Protein 4CXP (pdb70)

GO terms:
  GO:0000014 single-stranded DNA endonuclease activity (F, IDA)
  GO:0043765 T/G mismatch-specific endonuclease activity (F, IDA)
  GO:0004519 endonuclease activity (F, IDA)
  GO:0004521 RNA endonuclease activity (F, IDA)
  GO:0006308 DNA catabolic process (P, IDA)
  GO:1990238 double-stranded DNA endonuclease activity (F, IDA)

Structure (mmCIF, N/CA/C/O backbone):
data_4CXP
#
_entry.id   4CXP
#
_cell.length_a   54.140
_cell.length_b   66.819
_cell.length_c   99.556
_cell.angle_alpha   90.00
_cell.angle_beta   90.00
_cell.angle_gamma   90.00
#
_symmetry.space_group_name_H-M   'P 21 21 21'
#
loop_
_entity.id
_entity.type
_entity.pdbx_description
1 polymer 'ENDONUCLEASE 2'
2 branched alpha-D-mannopyranose-(1-2)-alpha-D-mannopyranose-(1-3)-[alpha-D-mannopyranose-(1-3)-[alpha-D-mannopyranose-(1-6)]alpha-D-mannopyranose-(1-6)]beta-D-mannopyranose-(1-4)-2-acetamido-2-deoxy-beta-D-glucopyranose-(1-4)-2-acetamido-2-deoxy-beta-D-glucop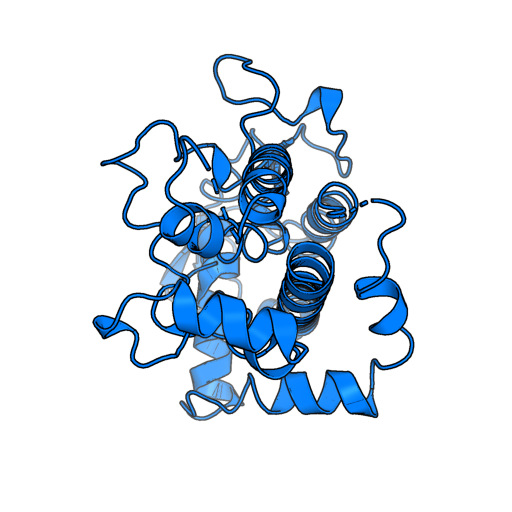yranose
3 branched alpha-D-mannopyranose-(1-3)-beta-D-mannopyranose-(1-4)-2-acetamido-2-deoxy-beta-D-glucopyranose-(1-4)-[alpha-L-fucopyranose-(1-3)]2-acetamido-2-deoxy-beta-D-glucopyranose
4 branched beta-D-mannopyranose-(1-4)-2-acetamido-2-deoxy-beta-D-glucopyranose-(1-4)-2-acetamido-2-deoxy-beta-D-glucopyranose
5 non-polymer 'ZINC ION'
6 non-polymer 'PENTAETHYLENE GLYCOL'
7 non-polymer 'SULFATE ION'
8 water water
#
loop_
_atom_site.group_PDB
_atom_site.id
_atom_site.type_symbol
_atom_site.label_atom_id
_atom_site.label_alt_id
_atom_site.label_comp_id
_atom_site.label_asym_id
_atom_site.label_entity_id
_atom_site.label_seq_id
_atom_site.pdbx_PDB_ins_code
_atom_site.Cartn_x
_atom_site.Cartn_y
_atom_site.Cartn_z
_atom_site.occupancy
_atom_site.B_iso_or_equiv
_atom_site.auth_seq_id
_atom_site.auth_comp_id
_atom_site.auth_asym_id
_atom_site.auth_atom_id
_atom_site.pdbx_PDB_model_num
ATOM 1 N N . TRP A 1 1 ? 22.946 -5.965 -10.264 1.00 7.58 1 TRP A N 1
ATOM 2 C CA . TRP A 1 1 ? 24.130 -6.504 -9.546 1.00 7.78 1 TRP A CA 1
ATOM 3 C C . TRP A 1 1 ? 25.377 -5.839 -10.081 1.00 8.04 1 TRP A C 1
ATOM 4 O O . TRP A 1 1 ? 25.396 -5.367 -11.221 1.00 8.29 1 TRP A O 1
ATOM 15 N N . GLY A 1 2 ? 26.438 -5.898 -9.288 1.00 8.70 2 GLY A N 1
ATOM 16 C CA . GLY A 1 2 ? 27.776 -5.618 -9.780 1.00 9.24 2 GLY A CA 1
ATOM 17 C C . GLY A 1 2 ? 28.356 -6.783 -10.552 1.00 9.01 2 GLY A C 1
ATOM 18 O O . GLY A 1 2 ? 27.676 -7.754 -10.910 1.00 9.01 2 GLY A O 1
ATOM 19 N N . LYS A 1 3 ? 29.652 -6.696 -10.824 1.00 9.58 3 LYS A N 1
ATOM 20 C CA . LYS A 1 3 ? 30.312 -7.628 -11.686 1.00 10.43 3 LYS A CA 1
ATOM 21 C C . LYS A 1 3 ? 30.165 -9.063 -11.232 1.00 9.59 3 LYS A C 1
ATOM 22 O O . LYS A 1 3 ? 29.903 -9.955 -12.032 1.00 11.09 3 LYS A O 1
ATOM 28 N N . GLU A 1 4 ? 30.364 -9.304 -9.940 1.00 9.52 4 GLU A N 1
ATOM 29 C CA . GLU A 1 4 ? 30.390 -10.670 -9.441 1.00 10.97 4 GLU A CA 1
ATOM 30 C C . GLU A 1 4 ? 29.024 -11.339 -9.606 1.00 9.41 4 GLU A C 1
ATOM 31 O O . GLU A 1 4 ? 28.941 -12.502 -10.005 1.00 11.10 4 GLU A O 1
ATOM 37 N N . GLY A 1 5 ? 27.953 -10.625 -9.277 1.00 8.96 5 GLY A N 1
ATOM 38 C CA . GLY A 1 5 ? 26.630 -11.209 -9.395 1.00 8.84 5 GLY A CA 1
ATOM 39 C C . GLY A 1 5 ? 26.301 -11.598 -10.819 1.00 8.35 5 GLY A C 1
ATOM 40 O O . GLY A 1 5 ? 25.774 -12.680 -11.066 1.00 9.09 5 GLY A O 1
ATOM 41 N N . HIS A 1 6 ? 26.569 -10.703 -11.776 1.00 8.21 6 HIS A N 1
ATOM 42 C CA . HIS A 1 6 ? 26.313 -11.044 -13.176 1.00 8.63 6 HIS A CA 1
ATOM 43 C C . HIS A 1 6 ? 27.169 -12.199 -13.659 1.00 8.98 6 HIS A C 1
ATOM 44 O O . HIS A 1 6 ? 26.714 -13.038 -14.428 1.00 9.92 6 HIS A O 1
ATOM 51 N N . GLU A 1 7 ? 28.434 -12.232 -13.241 1.00 9.18 7 GLU A N 1
ATOM 52 C CA A GLU A 1 7 ? 29.300 -13.333 -13.646 0.70 9.87 7 GLU A CA 1
ATOM 53 C CA B GLU A 1 7 ? 29.319 -13.322 -13.629 0.30 9.94 7 GLU A CA 1
ATOM 54 C C . GLU A 1 7 ? 28.750 -14.664 -13.147 1.00 9.32 7 GLU A C 1
ATOM 55 O O . GLU A 1 7 ? 28.730 -15.640 -13.887 1.00 10.03 7 GLU A O 1
ATOM 66 N N . ILE A 1 8 ? 28.327 -14.707 -11.891 1.00 8.83 8 ILE A N 1
ATOM 67 C CA . ILE A 1 8 ? 27.772 -15.910 -11.324 1.00 8.76 8 ILE A CA 1
ATOM 68 C C . ILE A 1 8 ? 26.546 -16.368 -12.104 1.00 8.44 8 ILE A C 1
ATOM 69 O O . ILE A 1 8 ? 26.415 -17.541 -12.459 1.00 9.58 8 ILE A O 1
ATOM 74 N N . ILE A 1 9 ? 25.621 -15.440 -12.344 1.00 8.47 9 ILE A N 1
ATOM 75 C CA . ILE A 1 9 ? 24.401 -15.767 -13.056 1.00 8.53 9 ILE A CA 1
ATOM 76 C C . ILE A 1 9 ? 24.712 -16.319 -14.440 1.00 9.14 9 ILE A C 1
ATOM 77 O O . ILE A 1 9 ? 24.152 -17.328 -14.858 1.00 10.07 9 ILE A O 1
ATOM 82 N N . CYS A 1 10 ? 25.587 -15.637 -15.164 1.00 9.30 10 CYS A N 1
ATOM 83 C CA A CYS A 1 10 ? 25.896 -16.059 -16.515 0.50 9.34 10 CYS A CA 1
ATOM 84 C CA B CYS A 1 10 ? 25.911 -16.056 -16.514 0.50 9.47 10 CYS A CA 1
ATOM 85 C C . CYS A 1 10 ? 26.704 -17.357 -16.565 1.00 9.81 10 CYS A C 1
ATOM 86 O O . CYS A 1 10 ? 26.539 -18.133 -17.500 1.00 11.67 10 CYS A O 1
ATOM 91 N N . LYS A 1 11 ? 27.564 -17.612 -15.578 1.00 10.07 11 LYS A N 1
ATOM 92 C CA A LYS A 1 11 ? 28.300 -18.881 -15.510 0.50 11.06 11 LYS A CA 1
ATOM 93 C CA B LYS A 1 11 ? 28.297 -18.881 -15.511 0.50 11.06 11 LYS A CA 1
ATOM 94 C C . LYS A 1 11 ? 27.341 -20.042 -15.273 1.00 11.50 11 LYS A C 1
ATOM 95 O O . LYS A 1 11 ? 27.419 -21.075 -15.932 1.00 14.33 11 LYS A O 1
ATOM 106 N N . ILE A 1 12 ? 26.405 -19.862 -14.347 1.00 10.47 12 ILE A N 1
ATOM 107 C CA . ILE A 1 12 ? 25.392 -20.886 -14.104 1.00 10.75 12 ILE A CA 1
ATOM 108 C C . ILE A 1 12 ? 24.589 -21.102 -15.394 1.00 10.54 12 ILE A C 1
ATOM 109 O O . ILE A 1 12 ? 24.363 -22.232 -15.833 1.00 13.08 12 ILE A O 1
ATOM 114 N N . ALA A 1 13 ? 24.145 -20.011 -16.003 1.00 9.56 13 ALA A N 1
ATOM 115 C CA . ALA A 1 13 ? 23.297 -20.137 -17.164 1.00 9.73 13 ALA A CA 1
ATOM 116 C C . ALA A 1 13 ? 23.985 -20.862 -18.301 1.00 9.94 13 ALA A C 1
ATOM 117 O O . ALA A 1 13 ? 23.399 -21.743 -18.940 1.00 10.27 13 ALA A O 1
ATOM 119 N N . GLN A 1 14 ? 25.235 -20.507 -18.587 1.00 11.09 14 GLN A N 1
ATOM 120 C CA . GLN A 1 14 ? 25.843 -21.046 -19.797 1.00 11.37 14 GLN A CA 1
ATOM 121 C C . GLN A 1 14 ? 26.027 -22.559 -19.681 1.00 11.45 14 GLN A C 1
ATOM 122 O O . GLN A 1 14 ? 25.893 -23.275 -20.660 1.00 12.57 14 GLN A O 1
ATOM 128 N N . THR A 1 15 ? 26.263 -23.056 -18.478 1.00 11.37 15 THR A N 1
ATOM 129 C CA . THR A 1 15 ? 26.411 -24.489 -18.266 1.00 12.97 15 THR A CA 1
ATOM 130 C C . THR A 1 15 ? 25.092 -25.266 -18.291 1.00 13.09 15 THR A C 1
ATOM 131 O O . THR A 1 15 ? 25.118 -26.484 -18.346 1.00 17.18 15 THR A O 1
ATOM 135 N N . ARG A 1 16 ? 23.964 -24.566 -18.306 1.00 10.60 16 ARG A N 1
ATOM 136 C CA . ARG A 1 16 ? 22.629 -25.166 -18.351 1.00 10.37 16 ARG A CA 1
ATOM 137 C C . ARG A 1 16 ? 21.985 -25.034 -19.730 1.00 10.54 16 ARG A C 1
ATOM 138 O O . ARG A 1 16 ? 20.825 -25.379 -19.903 1.00 12.07 16 ARG A O 1
ATOM 146 N N . LEU A 1 17 ? 22.717 -24.570 -20.730 1.00 10.32 17 LEU A N 1
ATOM 147 C CA . LEU A 1 17 ? 22.162 -24.445 -22.066 1.00 10.33 17 LEU A CA 1
ATOM 148 C C . LEU A 1 17 ? 22.069 -25.811 -22.728 1.00 10.74 17 LEU A C 1
ATOM 149 O O . LEU A 1 17 ? 22.947 -26.664 -22.575 1.00 12.73 17 LEU A O 1
ATOM 154 N N . ASP A 1 18 ? 21.016 -25.985 -23.508 1.00 10.77 18 ASP A N 1
ATOM 155 C CA . ASP A 1 18 ? 20.889 -27.128 -24.391 1.00 11.30 18 ASP A CA 1
ATOM 156 C C . ASP A 1 18 ? 21.725 -26.903 -25.638 1.00 11.90 18 ASP A C 1
ATOM 157 O O . ASP A 1 18 ? 22.309 -25.838 -25.831 1.00 12.59 18 ASP A O 1
ATOM 162 N N . GLU A 1 19 ? 21.847 -27.925 -26.471 1.00 13.01 19 GLU A N 1
ATOM 163 C CA . GLU A 1 19 ? 22.784 -27.833 -27.573 1.00 13.98 19 GLU A CA 1
ATOM 164 C C . GLU A 1 19 ? 22.446 -26.690 -28.536 1.00 13.50 19 GLU A C 1
ATOM 165 O O . GLU A 1 19 ? 23.344 -25.967 -28.970 1.00 13.95 19 GLU A O 1
ATOM 171 N N . THR A 1 20 ? 21.170 -26.501 -28.864 1.00 13.92 20 THR A N 1
ATOM 172 C CA . THR A 1 20 ? 20.812 -25.428 -29.789 1.00 14.86 20 THR A CA 1
ATOM 173 C C . THR A 1 20 ? 21.114 -24.042 -29.224 1.00 12.84 20 THR A C 1
ATOM 174 O O . THR A 1 20 ? 21.582 -23.161 -29.939 1.00 13.32 20 THR A O 1
ATOM 178 N N . ALA A 1 21 ? 20.855 -23.843 -27.938 1.00 11.51 21 ALA A N 1
ATOM 179 C CA . ALA A 1 21 ? 21.158 -22.562 -27.320 1.00 11.32 21 ALA A CA 1
ATOM 180 C C . ALA A 1 21 ? 22.665 -22.380 -27.169 1.00 10.96 21 ALA A C 1
ATOM 181 O O . ALA A 1 21 ? 23.175 -21.285 -27.346 1.00 12.05 21 ALA A O 1
ATOM 183 N N . ALA A 1 22 ? 23.379 -23.436 -26.805 1.00 10.98 22 ALA A N 1
ATOM 184 C CA . ALA A 1 22 ? 24.827 -23.339 -26.665 1.00 11.54 22 ALA A CA 1
ATOM 185 C C . ALA A 1 22 ? 25.463 -22.914 -27.989 1.00 12.05 22 ALA A C 1
ATOM 186 O O . ALA A 1 22 ? 26.387 -22.099 -28.019 1.00 12.64 22 ALA A O 1
ATOM 188 N N . LYS A 1 23 ? 24.962 -23.486 -29.084 1.00 12.00 23 LYS A N 1
ATOM 189 C CA . LYS A 1 23 ? 25.441 -23.169 -30.416 1.00 12.84 23 LYS A CA 1
ATOM 190 C C . LYS A 1 23 ? 25.155 -21.709 -30.775 1.00 12.98 23 LYS A C 1
ATOM 191 O O . LYS A 1 23 ? 26.034 -21.002 -31.247 1.00 14.50 23 LYS A O 1
ATOM 197 N N . ALA A 1 24 ? 23.925 -21.258 -30.542 1.00 12.55 24 ALA A N 1
ATOM 198 C CA . ALA A 1 24 ? 23.560 -19.878 -30.854 1.00 12.84 24 ALA A CA 1
ATOM 199 C C . ALA A 1 24 ? 24.384 -18.886 -30.049 1.00 12.87 24 ALA A C 1
ATOM 200 O O . ALA A 1 24 ? 24.836 -17.861 -30.568 1.00 13.48 24 ALA A O 1
ATOM 202 N N . VAL A 1 25 ? 24.594 -19.180 -28.773 1.00 12.28 25 VAL A N 1
ATOM 203 C CA . VAL A 1 25 ? 25.403 -18.302 -27.939 1.00 12.39 25 VAL A CA 1
ATOM 204 C C . VAL A 1 25 ? 26.851 -18.228 -28.450 1.00 12.80 25 VAL A C 1
ATOM 205 O O . VAL A 1 25 ? 27.415 -17.138 -28.552 1.00 14.04 25 VAL A O 1
ATOM 209 N N . LYS A 1 26 ? 27.444 -19.374 -28.790 1.00 13.70 26 LYS A N 1
ATOM 210 C CA . LYS A 1 26 ? 28.803 -19.365 -29.340 1.00 14.85 26 LYS A CA 1
ATOM 211 C C . LYS A 1 26 ? 28.867 -18.510 -30.618 1.00 15.11 26 LYS A C 1
ATOM 212 O O . LYS A 1 26 ? 29.830 -17.766 -30.830 1.00 16.82 26 LYS A O 1
ATOM 218 N N . GLU A 1 27 ? 27.837 -18.604 -31.458 1.00 14.64 27 GLU A N 1
ATOM 219 C CA . GLU A 1 27 ? 27.795 -17.861 -32.719 1.00 15.95 27 GLU A CA 1
ATOM 220 C C . GLU A 1 27 ? 27.596 -16.358 -32.512 1.00 15.29 27 GLU A C 1
ATOM 221 O O . GLU A 1 27 ? 28.141 -15.553 -33.256 1.00 19.67 27 GLU A O 1
ATOM 227 N N . LEU A 1 28 ? 26.801 -15.977 -31.520 1.00 14.73 28 LEU A N 1
ATOM 228 C CA . LEU A 1 28 ? 26.474 -14.575 -31.279 1.00 14.27 28 LEU A CA 1
ATOM 229 C C . LEU A 1 28 ? 27.537 -13.818 -30.492 1.00 14.15 28 LEU A C 1
ATOM 230 O O . LEU A 1 28 ? 27.624 -12.595 -30.587 1.00 16.04 28 LEU A O 1
ATOM 235 N N . LEU A 1 29 ? 28.339 -14.508 -29.695 1.00 14.25 29 LEU A N 1
ATOM 236 C CA . LEU A 1 29 ? 29.365 -13.818 -28.937 1.00 14.59 29 LEU A CA 1
ATOM 237 C C . LEU A 1 29 ? 30.498 -13.352 -29.852 1.00 15.48 29 LEU A C 1
ATOM 238 O O . LEU A 1 29 ? 30.883 -14.056 -30.769 1.00 19.45 29 LEU A O 1
ATOM 243 N N . PRO A 1 30 ? 31.074 -12.182 -29.565 1.00 17.22 30 PRO A N 1
ATOM 244 C CA . PRO A 1 30 ? 32.251 -11.791 -30.347 1.00 19.38 30 PRO A CA 1
ATOM 245 C C . PRO A 1 30 ? 33.455 -12.635 -30.006 1.00 18.75 30 PRO A C 1
ATOM 246 O O . PRO A 1 30 ? 33.534 -13.198 -28.922 1.00 17.91 30 PRO A O 1
ATOM 250 N N . GLU A 1 31 ? 34.397 -12.690 -30.939 1.00 22.08 31 GLU A N 1
ATOM 251 C CA . GLU A 1 31 ? 35.612 -13.492 -30.780 1.00 23.50 31 GLU A CA 1
ATOM 252 C C . GLU A 1 31 ? 36.332 -13.157 -29.482 1.00 20.64 31 GLU A C 1
ATOM 253 O O . GLU A 1 31 ? 36.840 -14.054 -28.810 1.00 23.36 31 GLU A O 1
ATOM 255 N N . SER A 1 32 ? 36.332 -11.875 -29.112 1.00 21.81 32 SER A N 1
ATOM 256 C CA . SER A 1 32 ? 37.045 -11.400 -27.924 1.00 23.38 32 SER A CA 1
ATOM 257 C C . SER A 1 32 ? 36.546 -12.036 -26.620 1.00 20.34 32 SER A C 1
ATOM 258 O O . SER A 1 32 ? 37.278 -12.069 -25.630 1.00 23.14 32 SER A O 1
ATOM 261 N N . ALA A 1 33 ? 35.308 -12.523 -26.615 1.00 17.72 33 ALA A N 1
ATOM 262 C CA . ALA A 1 33 ? 34.751 -13.189 -25.441 1.00 16.38 33 ALA A CA 1
ATOM 263 C C . ALA A 1 33 ? 35.306 -14.587 -25.197 1.00 15.39 33 ALA A C 1
ATOM 264 O O . ALA A 1 33 ? 35.072 -15.156 -24.127 1.00 15.45 33 ALA A O 1
ATOM 266 N N . GLU A 1 34 ? 35.975 -15.161 -26.190 1.00 16.49 34 GLU A N 1
ATOM 267 C CA . GLU A 1 34 ? 36.571 -16.484 -26.060 1.00 17.34 34 GLU A CA 1
ATOM 268 C C . GLU A 1 34 ? 35.529 -17.521 -25.632 1.00 14.96 34 GLU A C 1
ATOM 269 O O . GLU A 1 34 ? 35.815 -18.426 -24.857 1.00 18.77 34 GLU A O 1
ATOM 275 N N . GLY A 1 35 ? 34.315 -17.367 -26.155 1.00 14.43 35 GLY A N 1
ATOM 276 C CA . GLY A 1 35 ? 33.247 -18.320 -25.935 1.00 14.03 35 GLY A CA 1
ATOM 277 C C . GLY A 1 35 ? 32.493 -18.179 -24.624 1.00 12.63 35 GLY A C 1
ATOM 278 O O . GLY A 1 35 ? 31.554 -18.936 -24.381 1.00 14.45 35 GLY A O 1
ATOM 279 N N . ASP A 1 36 ? 32.888 -17.227 -23.774 1.00 12.37 36 ASP A N 1
ATOM 280 C CA . ASP A 1 36 ? 32.408 -17.135 -22.390 1.00 12.34 36 ASP A CA 1
ATOM 281 C C . ASP A 1 36 ? 31.399 -16.002 -22.246 1.00 11.30 36 ASP A C 1
ATOM 282 O O . ASP A 1 36 ? 31.762 -14.834 -22.261 1.00 12.39 36 ASP A O 1
ATOM 287 N N . LEU A 1 37 ? 30.134 -16.356 -22.083 1.00 11.42 37 LEU A N 1
ATOM 288 C CA . LEU A 1 37 ? 29.078 -15.377 -21.938 1.00 11.17 37 LEU A CA 1
ATOM 289 C C . LEU A 1 37 ? 29.357 -14.453 -20.745 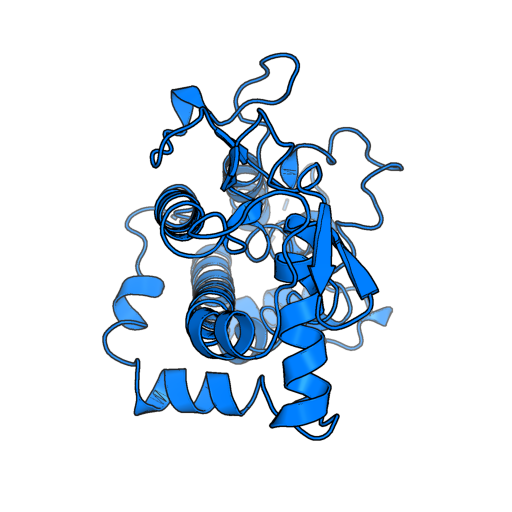1.00 10.82 37 LEU A C 1
ATOM 290 O O . LEU A 1 37 ? 29.112 -13.247 -20.805 1.00 11.77 37 LEU A O 1
ATOM 295 N N . SER A 1 38 ? 29.845 -15.024 -19.649 1.00 10.97 38 SER A N 1
ATOM 296 C CA . SER A 1 38 ? 30.101 -14.260 -18.445 1.00 11.94 38 SER A CA 1
ATOM 297 C C . SER A 1 38 ? 31.130 -13.165 -18.618 1.00 13.17 38 SER A C 1
ATOM 298 O O . SER A 1 38 ? 31.114 -12.217 -17.869 1.00 17.80 38 SER A O 1
ATOM 301 N N . SER A 1 39 ? 31.957 -13.228 -19.645 1.00 11.62 39 SER A N 1
ATOM 302 C CA . SER A 1 39 ? 32.929 -12.167 -19.881 1.00 12.72 39 SER A CA 1
ATOM 303 C C . SER A 1 39 ? 32.276 -10.870 -20.350 1.00 12.37 39 SER A C 1
ATOM 304 O O . SER A 1 39 ? 32.902 -9.837 -20.297 1.00 15.59 39 SER A O 1
ATOM 307 N N . LEU A 1 40 ? 31.012 -10.927 -20.776 1.00 11.80 40 LEU A N 1
ATOM 308 C CA . LEU A 1 40 ? 30.294 -9.760 -21.288 1.00 12.32 40 LEU A CA 1
ATOM 309 C C . LEU A 1 40 ? 28.974 -9.489 -20.556 1.00 11.83 40 LEU A C 1
ATOM 310 O O . LEU A 1 40 ? 28.155 -8.708 -21.003 1.00 12.90 40 LEU A O 1
ATOM 315 N N . CYS A 1 41 ? 28.799 -10.103 -19.402 1.00 13.28 41 CYS A N 1
ATOM 316 C CA A CYS A 1 41 ? 27.495 -9.913 -18.737 0.50 12.26 41 CYS A CA 1
ATOM 317 C CA B CYS A 1 41 ? 27.664 -10.003 -18.492 0.50 15.12 41 CYS A CA 1
ATOM 318 C C . CYS A 1 41 ? 27.376 -8.593 -17.973 1.00 12.40 41 CYS A C 1
ATOM 319 O O . CYS A 1 41 ? 26.309 -8.329 -17.440 1.00 12.87 41 CYS A O 1
ATOM 324 N N . LEU A 1 42 ? 28.400 -7.742 -18.022 1.00 12.00 42 LEU A N 1
ATOM 325 C CA . LEU A 1 42 ? 28.320 -6.343 -17.567 1.00 12.55 42 LEU A CA 1
ATOM 326 C C . LEU A 1 42 ? 28.313 -5.337 -18.724 1.00 11.91 42 LEU A C 1
ATOM 327 O O . LEU A 1 42 ? 28.216 -4.133 -18.488 1.00 12.45 42 LEU A O 1
ATOM 332 N N . TRP A 1 43 ? 28.352 -5.816 -19.963 1.00 10.91 43 TRP A N 1
ATOM 333 C CA . TRP A 1 43 ? 28.358 -4.918 -21.110 1.00 11.66 43 TRP A CA 1
ATOM 334 C C . TRP A 1 43 ? 27.199 -3.935 -21.053 1.00 10.66 43 TRP A C 1
ATOM 335 O O . TRP A 1 43 ? 27.380 -2.751 -21.309 1.00 11.55 43 TRP A O 1
ATOM 346 N N . ALA A 1 44 ? 26.014 -4.390 -20.662 1.00 10.10 44 ALA A N 1
ATOM 347 C CA . ALA A 1 44 ? 24.882 -3.481 -20.653 1.00 10.15 44 ALA A CA 1
ATOM 348 C C . ALA A 1 44 ? 25.116 -2.293 -19.723 1.00 9.55 44 ALA A C 1
ATOM 349 O O . ALA A 1 44 ? 24.680 -1.179 -19.991 1.00 10.63 44 ALA A O 1
ATOM 351 N N . ASP A 1 45 ? 25.770 -2.526 -18.590 1.00 9.91 45 ASP A N 1
ATOM 352 C CA . ASP A 1 45 ? 26.061 -1.405 -17.697 1.00 10.76 45 ASP A CA 1
ATOM 353 C C . ASP A 1 45 ? 26.999 -0.380 -18.346 1.00 11.35 45 ASP A C 1
ATOM 354 O O . ASP A 1 45 ? 26.901 0.800 -18.030 1.00 14.23 45 ASP A O 1
ATOM 359 N N . ARG A 1 46 ? 27.845 -0.832 -19.265 1.00 11.21 46 ARG A N 1
ATOM 360 C CA A ARG A 1 46 ? 28.831 0.024 -19.922 0.50 12.81 46 ARG A CA 1
ATOM 361 C CA B ARG A 1 46 ? 28.835 0.023 -19.921 0.50 12.56 46 ARG A CA 1
ATOM 362 C C . ARG A 1 46 ? 28.284 0.793 -21.117 1.00 12.37 46 ARG A C 1
ATOM 363 O O . ARG A 1 46 ? 29.020 1.527 -21.739 1.00 13.56 46 ARG A O 1
ATOM 378 N N . VAL A 1 47 ? 26.991 0.644 -21.414 1.00 11.89 47 VAL A N 1
ATOM 379 C CA . VAL A 1 47 ? 26.334 1.453 -22.458 1.00 12.27 47 VAL A CA 1
ATOM 380 C C . VAL A 1 47 ? 25.185 2.299 -21.904 1.00 12.12 47 VAL A C 1
ATOM 381 O O . VAL A 1 47 ? 24.384 2.845 -22.653 1.00 13.78 47 VAL A O 1
ATOM 385 N N . LYS A 1 48 ? 25.122 2.453 -20.590 1.00 11.13 48 LYS A N 1
ATOM 386 C CA . LYS A 1 48 ? 24.096 3.288 -19.957 1.00 11.63 48 LYS A CA 1
ATOM 387 C C . LYS A 1 48 ? 24.089 4.725 -20.443 1.00 11.40 48 LYS A C 1
ATOM 388 O O . LYS A 1 48 ? 23.038 5.365 -20.407 1.00 12.91 48 LYS A O 1
ATOM 394 N N . PHE A 1 49 ? 25.246 5.249 -20.826 1.00 11.95 49 PHE A N 1
ATOM 395 C CA . PHE A 1 49 ? 25.342 6.633 -21.313 1.00 12.24 49 PHE A CA 1
ATOM 396 C C . PHE A 1 49 ? 25.471 6.730 -22.814 1.00 12.43 49 PHE A C 1
ATOM 397 O O . PHE A 1 49 ? 24.890 7.617 -23.409 1.00 14.46 49 PHE A O 1
ATOM 405 N N . ARG A 1 50 ? 26.200 5.824 -23.430 1.00 12.33 50 ARG A N 1
ATOM 406 C CA . ARG A 1 50 ? 26.254 5.799 -24.896 1.00 13.17 50 ARG A CA 1
ATOM 407 C C . ARG A 1 50 ? 24.871 5.527 -25.483 1.00 13.38 50 ARG A C 1
ATOM 408 O O . ARG A 1 50 ? 24.504 6.108 -26.499 1.00 15.06 50 ARG A O 1
ATOM 416 N N . TYR A 1 51 ? 24.107 4.645 -24.834 1.00 13.22 51 TYR A N 1
ATOM 417 C CA . TYR A 1 51 ? 22.709 4.345 -25.187 1.00 13.39 51 TYR A CA 1
ATOM 418 C C . TYR A 1 51 ? 21.861 4.824 -24.027 1.00 13.14 51 TYR A C 1
ATOM 419 O O . TYR A 1 51 ? 21.429 4.047 -23.175 1.00 13.21 51 TYR A O 1
ATOM 428 N N . HIS A 1 52 ? 21.653 6.119 -23.934 1.00 13.43 52 HIS A N 1
ATOM 429 C CA A HIS A 1 52 ? 21.082 6.661 -22.711 0.70 14.20 52 HIS A CA 1
ATOM 430 C CA B HIS A 1 52 ? 21.066 6.681 -22.730 0.30 14.85 52 HIS A CA 1
ATOM 431 C C . HIS A 1 52 ? 19.622 6.199 -22.506 1.00 13.61 52 HIS A C 1
ATOM 432 O O . HIS A 1 52 ? 19.164 6.043 -21.370 1.00 14.00 52 HIS A O 1
ATOM 445 N N . TRP A 1 53 ? 18.937 5.878 -23.595 1.00 12.87 53 TRP A N 1
ATOM 446 C CA . TRP A 1 53 ? 17.628 5.267 -23.580 1.00 12.63 53 TRP A CA 1
ATOM 447 C C . TRP A 1 53 ? 17.589 3.938 -22.833 1.00 12.15 53 TRP A C 1
ATOM 448 O O . TRP A 1 53 ? 16.517 3.449 -22.483 1.00 12.38 53 TRP A O 1
ATOM 459 N N . SER A 1 54 ? 18.753 3.321 -22.635 1.00 10.97 54 SER A N 1
ATOM 460 C CA . SER A 1 54 ? 18.822 2.019 -21.986 1.00 10.84 54 SER A CA 1
ATOM 461 C C . SER A 1 54 ? 18.910 2.091 -20.473 1.00 10.48 54 SER A C 1
ATOM 462 O O . SER A 1 54 ? 18.717 1.083 -19.805 1.00 10.82 54 SER A O 1
ATOM 465 N N A SER A 1 55 ? 19.190 3.264 -19.925 0.70 11.45 55 SER A N 1
ATOM 466 N N B SER A 1 55 ? 19.195 3.259 -19.907 0.30 11.64 55 SER A N 1
ATOM 467 C CA A SER A 1 55 ? 19.429 3.358 -18.486 0.70 11.28 55 SER A CA 1
ATOM 468 C CA B SER A 1 55 ? 19.429 3.316 -18.462 0.30 11.90 55 SER A CA 1
ATOM 469 C C A SER A 1 55 ? 18.216 2.904 -17.646 0.70 10.96 55 SER A C 1
ATOM 470 C C B SER A 1 55 ? 18.209 2.895 -17.623 0.30 11.30 55 SER A C 1
ATOM 471 O O A SER A 1 55 ? 18.391 2.134 -16.712 0.70 10.90 55 SER A O 1
ATOM 472 O O B SER A 1 55 ? 18.374 2.151 -16.662 0.30 11.06 55 SER A O 1
ATOM 477 N N . PRO A 1 56 ? 16.983 3.310 -18.005 1.00 11.04 56 PRO A N 1
ATOM 478 C CA . PRO A 1 56 ? 15.814 2.881 -17.199 1.00 11.23 56 PRO A CA 1
ATOM 479 C C . PRO A 1 56 ? 15.480 1.397 -17.346 1.00 10.43 56 PRO A C 1
ATOM 480 O O . PRO A 1 56 ? 14.680 0.865 -16.575 1.00 10.72 56 PRO A O 1
ATOM 484 N N . LEU A 1 57 ? 16.091 0.726 -18.321 1.00 9.96 57 LEU A N 1
ATOM 485 C CA . LEU A 1 57 ? 15.809 -0.672 -18.585 1.00 9.55 57 LEU A CA 1
ATOM 486 C C . LEU A 1 57 ? 16.447 -1.616 -17.585 1.00 9.27 57 LEU A C 1
ATOM 487 O O . LEU A 1 57 ? 16.208 -2.818 -17.661 1.00 9.97 57 LEU A O 1
ATOM 492 N N . HIS A 1 58 ? 17.248 -1.102 -16.646 1.00 9.04 58 HIS A N 1
ATOM 493 C CA . HIS A 1 58 ? 17.906 -1.964 -15.663 1.00 8.72 58 HIS A CA 1
ATOM 494 C C . HIS A 1 58 ? 17.055 -2.231 -14.433 1.00 8.23 58 HIS A C 1
ATOM 495 O O . HIS A 1 58 ? 17.418 -3.089 -13.626 1.00 8.73 58 HIS A O 1
ATOM 502 N N . TYR A 1 59 ? 15.938 -1.524 -14.248 1.00 8.52 59 TYR A N 1
ATOM 503 C CA . TYR A 1 59 ? 15.213 -1.609 -12.992 1.00 8.70 59 TYR A CA 1
ATOM 504 C C . TYR A 1 59 ? 13.728 -1.367 -13.208 1.00 9.34 59 TYR A C 1
ATOM 505 O O . TYR A 1 59 ? 13.269 -1.087 -14.325 1.00 9.62 59 TYR A O 1
ATOM 514 N N . ILE A 1 60 ? 12.981 -1.484 -12.105 1.00 9.47 60 ILE A N 1
ATOM 515 C CA . ILE A 1 60 ? 11.567 -1.131 -12.005 1.00 9.94 60 ILE A CA 1
ATOM 516 C C . ILE A 1 60 ? 11.419 -0.293 -10.745 1.00 10.03 60 ILE A C 1
ATOM 517 O O . ILE A 1 60 ? 11.874 -0.701 -9.679 1.00 11.06 60 ILE A O 1
ATOM 522 N N . ASN A 1 61 ? 10.751 0.853 -10.874 1.00 11.15 61 ASN A N 1
ATOM 523 C CA . ASN A 1 61 ? 10.348 1.679 -9.743 1.00 12.19 61 ASN A CA 1
ATOM 524 C C . ASN A 1 61 ? 8.916 1.360 -9.349 1.00 12.41 61 ASN A C 1
ATOM 525 O O . ASN A 1 61 ? 8.022 1.398 -10.191 1.00 14.79 61 ASN A O 1
ATOM 530 N N . THR A 1 62 ? 8.686 1.090 -8.072 1.00 13.74 62 THR A N 1
ATOM 531 C CA . THR A 1 62 ? 7.359 0.786 -7.553 1.00 15.43 62 THR A CA 1
ATOM 532 C C . THR A 1 62 ? 6.954 1.820 -6.500 1.00 14.30 62 THR A C 1
ATOM 533 O O . THR A 1 62 ? 7.787 2.552 -5.949 1.00 14.77 62 THR A O 1
ATOM 537 N N . PRO A 1 63 ? 5.659 1.848 -6.163 1.00 15.72 63 PRO A N 1
ATOM 538 C CA . PRO A 1 63 ? 5.193 2.597 -4.985 1.00 15.99 63 PRO A CA 1
ATOM 539 C C . PRO A 1 63 ? 5.799 2.019 -3.697 1.00 14.29 63 PRO A C 1
ATOM 540 O O . PRO A 1 63 ? 6.386 0.939 -3.723 1.00 15.72 63 PRO A O 1
ATOM 544 N N . ASP A 1 64 ? 5.596 2.704 -2.577 1.00 16.93 64 ASP A N 1
ATOM 545 C CA . ASP A 1 64 ? 6.052 2.211 -1.273 1.00 18.04 64 ASP A CA 1
ATOM 546 C C . ASP A 1 64 ? 5.101 1.115 -0.788 1.00 17.89 64 ASP A C 1
ATOM 547 O O . ASP A 1 64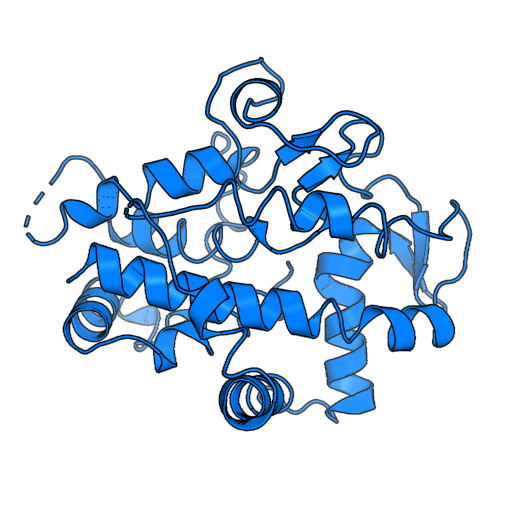 ? 4.193 1.358 0.029 1.00 22.78 64 ASP A O 1
ATOM 552 N N . ALA A 1 65 ? 5.269 -0.082 -1.340 1.00 16.63 65 ALA A N 1
ATOM 553 C CA . ALA A 1 65 ? 4.473 -1.234 -0.965 1.00 15.75 65 ALA A CA 1
ATOM 554 C C . ALA A 1 65 ? 5.215 -2.473 -1.447 1.00 15.39 65 ALA A C 1
ATOM 555 O O . ALA A 1 65 ? 6.317 -2.382 -1.948 1.00 23.60 65 ALA A O 1
ATOM 557 N N . CYS A 1 66 ? 4.612 -3.629 -1.330 1.00 13.49 66 CYS A N 1
ATOM 558 C CA A CYS A 1 66 ? 5.285 -4.884 -1.653 0.70 12.84 66 CYS A CA 1
ATOM 559 C CA B CYS A 1 66 ? 5.216 -4.915 -1.601 0.30 14.05 66 CYS A CA 1
ATOM 560 C C . CYS A 1 66 ? 4.768 -5.531 -2.927 1.00 13.54 66 CYS A C 1
ATOM 561 O O . CYS A 1 66 ? 5.004 -6.723 -3.174 1.00 15.91 66 CYS A O 1
ATOM 566 N N . SER A 1 67 ? 4.166 -4.723 -3.788 1.00 12.92 67 SER A N 1
ATOM 567 C CA . SER A 1 67 ? 3.543 -5.223 -4.993 1.00 13.33 67 SER A CA 1
ATOM 568 C C . SER A 1 67 ? 4.196 -4.680 -6.254 1.00 12.44 67 SER A C 1
ATOM 569 O O . SER A 1 67 ? 4.751 -3.579 -6.285 1.00 13.85 67 SER A O 1
ATOM 572 N N . TYR A 1 68 ? 4.091 -5.483 -7.301 1.00 11.81 68 TYR A N 1
ATOM 573 C CA . TYR A 1 68 ? 4.504 -5.107 -8.639 1.00 11.83 68 TYR A CA 1
ATOM 574 C C . TYR A 1 68 ? 3.401 -5.509 -9.610 1.00 12.52 68 TYR A C 1
ATOM 575 O O . TYR A 1 68 ? 2.880 -6.614 -9.535 1.00 13.39 68 TYR A O 1
ATOM 584 N N . GLN A 1 69 ? 3.064 -4.596 -10.512 1.00 12.18 69 GLN A N 1
ATOM 585 C CA . GLN A 1 69 ? 2.177 -4.882 -11.632 1.00 12.80 69 GLN A CA 1
ATOM 586 C C . GLN A 1 69 ? 2.750 -4.218 -12.872 1.00 13.29 69 GLN A C 1
ATOM 587 O O . GLN A 1 69 ? 3.067 -3.030 -12.846 1.00 14.09 69 GLN A O 1
ATOM 593 N N . TYR A 1 70 ? 2.871 -4.976 -13.959 1.00 13.70 70 TYR A N 1
ATOM 594 C CA . TYR A 1 70 ? 3.457 -4.452 -15.192 1.00 13.43 70 TYR A CA 1
ATOM 595 C C . TYR A 1 70 ? 2.769 -3.172 -15.656 1.00 14.89 70 TYR A C 1
ATOM 596 O O . TYR A 1 70 ? 3.412 -2.162 -15.932 1.00 14.79 70 TYR A O 1
ATOM 605 N N . ASN A 1 71 ? 1.456 -3.205 -15.782 1.00 16.27 71 ASN A N 1
ATOM 606 C CA . ASN A 1 71 ? 0.802 -2.033 -16.351 1.00 18.28 71 ASN A CA 1
ATOM 607 C C . ASN A 1 71 ? 0.971 -0.792 -15.483 1.00 19.33 71 ASN A C 1
ATOM 608 O O . ASN A 1 71 ? 1.116 0.312 -16.010 1.00 22.92 71 ASN A O 1
ATOM 613 N N . ARG A 1 72 ? 0.996 -0.966 -14.167 1.00 17.14 72 ARG A N 1
ATOM 614 C CA . ARG A 1 72 ? 1.137 0.166 -13.259 1.00 18.07 72 ARG A CA 1
ATOM 615 C C . ARG A 1 72 ? 2.592 0.663 -13.227 1.00 16.07 72 ARG A C 1
ATOM 616 O O . ARG A 1 72 ? 2.836 1.864 -13.201 1.00 18.80 72 ARG A O 1
ATOM 624 N N . ASP A 1 73 ? 3.549 -0.257 -13.196 1.00 14.65 73 ASP A N 1
ATOM 625 C CA . ASP A 1 73 ? 4.927 0.064 -12.820 1.00 13.68 73 ASP A CA 1
ATOM 626 C C . ASP A 1 73 ? 5.929 0.037 -13.955 1.00 13.86 73 ASP A C 1
ATOM 627 O O . ASP A 1 73 ? 7.011 0.634 -13.820 1.00 14.63 73 ASP A O 1
ATOM 632 N N . CYS A 1 74 ? 5.644 -0.685 -15.040 1.00 13.36 74 CYS A N 1
ATOM 633 C CA A CYS A 1 74 ? 6.640 -0.795 -16.083 0.70 13.94 74 CYS A CA 1
ATOM 634 C CA B CYS A 1 74 ? 6.616 -0.820 -16.143 0.30 14.68 74 CYS A CA 1
ATOM 635 C C . CYS A 1 74 ? 6.553 0.410 -17.021 1.00 14.62 74 CYS A C 1
ATOM 636 O O . CYS A 1 74 ? 5.844 0.406 -18.031 1.00 17.01 74 CYS A O 1
ATOM 641 N N . LYS A 1 75 ? 7.284 1.445 -16.623 1.00 14.83 75 LYS A N 1
ATOM 642 C CA A LYS A 1 75 ? 7.339 2.704 -17.336 0.50 15.82 75 LYS A CA 1
ATOM 643 C CA B LYS A 1 75 ? 7.322 2.720 -17.314 0.50 16.03 75 LYS A CA 1
ATOM 644 C C . LYS A 1 75 ? 8.567 3.457 -16.849 1.00 15.45 75 LYS A C 1
ATOM 645 O O . LYS A 1 75 ? 9.053 3.219 -15.741 1.00 16.55 75 LYS A O 1
ATOM 656 N N . ASP A 1 76 ? 9.080 4.346 -17.684 1.00 15.44 76 ASP A N 1
ATOM 657 C CA . ASP A 1 76 ? 10.205 5.166 -17.261 1.00 17.51 76 ASP A CA 1
ATOM 658 C C . ASP A 1 76 ? 9.694 6.437 -16.590 1.00 20.46 76 ASP A C 1
ATOM 659 O O . ASP A 1 76 ? 8.483 6.593 -16.389 1.00 20.01 76 ASP A O 1
ATOM 664 N N . GLU A 1 77 ? 10.602 7.341 -16.232 1.00 23.27 77 GLU A N 1
ATOM 665 C CA . GLU A 1 77 ? 10.226 8.545 -15.500 1.00 26.96 77 GLU A CA 1
ATOM 666 C C . GLU A 1 77 ? 9.332 9.473 -16.320 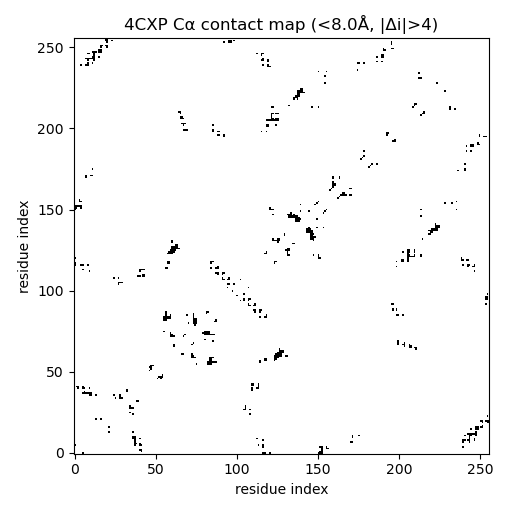1.00 27.09 77 GLU A C 1
ATOM 667 O O . GLU A 1 77 ? 8.569 10.248 -15.743 1.00 34.45 77 GLU A O 1
ATOM 670 N N . SER A 1 78 ? 9.407 9.403 -17.650 1.00 27.72 78 SER A N 1
ATOM 671 C CA . SER A 1 78 ? 8.488 10.180 -18.503 1.00 32.31 78 SER A CA 1
ATOM 672 C C . SER A 1 78 ? 7.118 9.532 -18.667 1.00 31.30 78 SER A C 1
ATOM 673 O O . SER A 1 78 ? 6.227 10.120 -19.277 1.00 36.79 78 SER A O 1
ATOM 676 N N . GLY A 1 79 ? 6.963 8.311 -18.161 1.00 25.95 79 GLY A N 1
ATOM 677 C CA . GLY A 1 79 ? 5.697 7.605 -18.252 1.00 25.14 79 GLY A CA 1
ATOM 678 C C . GLY A 1 79 ? 5.581 6.688 -19.462 1.00 24.26 79 GLY A C 1
ATOM 679 O O . GLY A 1 79 ? 4.505 6.151 -19.712 1.00 27.61 79 GLY A O 1
ATOM 680 N N . GLU A 1 80 ? 6.675 6.473 -20.200 1.00 23.48 80 GLU A N 1
ATOM 681 C CA . GLU A 1 80 ? 6.616 5.607 -21.382 1.00 24.13 80 GLU A CA 1
ATOM 682 C C . GLU A 1 80 ? 6.494 4.140 -20.969 1.00 19.50 80 GLU A C 1
ATOM 683 O O . GLU A 1 80 ? 7.401 3.579 -20.376 1.00 19.64 80 GLU A O 1
ATOM 689 N N . LYS A 1 81 ? 5.361 3.534 -21.304 1.00 20.88 81 LYS A N 1
ATOM 690 C CA . LYS A 1 81 ? 5.086 2.159 -20.904 1.00 20.67 81 LYS A CA 1
ATOM 691 C C . LYS A 1 81 ? 6.050 1.204 -21.565 1.00 18.24 81 LYS A C 1
ATOM 692 O O . LYS A 1 81 ? 6.417 1.368 -22.728 1.00 20.90 81 LYS A O 1
ATOM 694 N N . GLY A 1 82 ? 6.479 0.210 -20.801 1.00 16.66 82 GLY A N 1
ATOM 695 C CA . GLY A 1 82 ? 7.409 -0.794 -21.304 1.00 16.60 82 GLY A CA 1
ATOM 696 C C . GLY A 1 82 ? 8.858 -0.532 -20.966 1.00 13.88 82 GLY A C 1
ATOM 697 O O . GLY A 1 82 ? 9.681 -1.426 -21.077 1.00 14.94 82 GLY A O 1
ATOM 698 N N . ARG A 1 83 ? 9.178 0.680 -20.531 1.00 13.10 83 ARG A N 1
ATOM 699 C CA . ARG A 1 83 ? 10.569 1.046 -20.355 1.00 12.74 83 ARG A CA 1
ATOM 700 C C . ARG A 1 83 ? 11.034 0.784 -18.918 1.00 12.03 83 ARG A C 1
ATOM 701 O O . ARG A 1 83 ? 11.244 1.688 -18.116 1.00 13.13 83 ARG A O 1
ATOM 709 N N . CYS A 1 84 ? 11.207 -0.504 -18.650 1.00 11.70 84 CYS A N 1
ATOM 710 C CA A CYS A 1 84 ? 11.700 -1.016 -17.385 0.70 10.33 84 CYS A CA 1
ATOM 711 C CA B CYS A 1 84 ? 11.718 -1.014 -17.384 0.30 10.36 84 CYS A CA 1
ATOM 712 C C . CYS A 1 84 ? 12.340 -2.376 -17.675 1.00 9.78 84 CYS A C 1
ATOM 713 O O . CYS A 1 84 ? 12.250 -2.880 -18.792 1.00 11.10 84 CYS A O 1
ATOM 718 N N . VAL A 1 85 ? 12.965 -2.991 -16.679 1.00 9.36 85 VAL A N 1
ATOM 719 C CA . VAL A 1 85 ? 13.679 -4.237 -16.934 1.00 9.07 85 VAL A CA 1
ATOM 720 C C . VAL A 1 85 ? 12.764 -5.365 -17.422 1.00 9.39 85 VAL A C 1
ATOM 721 O O . VAL A 1 85 ? 13.200 -6.188 -18.219 1.00 10.02 85 VAL A O 1
ATOM 725 N N . ALA A 1 86 ? 11.526 -5.444 -16.929 1.00 9.93 86 ALA A N 1
ATOM 726 C CA . ALA A 1 86 ? 10.596 -6.451 -17.451 1.00 10.56 86 ALA A CA 1
ATOM 727 C C . ALA A 1 86 ? 10.306 -6.228 -18.939 1.00 10.85 86 ALA A C 1
ATOM 728 O O . ALA A 1 86 ? 10.328 -7.159 -19.738 1.00 11.45 86 ALA A O 1
ATOM 730 N N . GLY A 1 87 ? 9.990 -4.991 -19.305 1.00 11.08 87 GLY A N 1
ATOM 731 C CA . GLY A 1 87 ? 9.746 -4.653 -20.693 1.00 11.48 87 GLY A CA 1
ATOM 732 C C . GLY A 1 87 ? 10.953 -4.909 -21.580 1.00 10.77 87 GLY A C 1
ATOM 733 O O . GLY A 1 87 ? 10.812 -5.357 -22.717 1.00 11.72 87 GLY A O 1
ATOM 734 N N . ALA A 1 88 ? 12.146 -4.658 -21.057 1.00 10.41 88 ALA A N 1
ATOM 735 C CA . ALA A 1 88 ? 13.371 -4.929 -21.800 1.00 10.47 88 ALA A CA 1
ATOM 736 C C . ALA A 1 88 ? 13.539 -6.427 -22.035 1.00 10.03 88 ALA A C 1
ATOM 737 O O . ALA A 1 88 ? 13.924 -6.852 -23.120 1.00 10.79 88 ALA A O 1
ATOM 739 N N . ILE A 1 89 ? 13.253 -7.238 -21.019 1.00 9.98 89 ILE A N 1
ATOM 740 C CA . ILE A 1 89 ? 13.361 -8.680 -21.208 1.00 9.96 89 ILE A CA 1
ATOM 741 C C . ILE A 1 89 ? 12.389 -9.149 -22.297 1.00 10.28 89 ILE A C 1
ATOM 742 O O . ILE A 1 89 ? 12.769 -9.920 -23.158 1.00 11.10 89 ILE A O 1
ATOM 747 N N . TYR A 1 90 ? 11.149 -8.677 -22.271 1.00 10.89 90 TYR A N 1
ATOM 748 C CA . TYR A 1 90 ? 10.232 -9.035 -23.345 1.00 11.69 90 TYR A CA 1
ATOM 749 C C . TYR A 1 90 ? 10.780 -8.622 -24.711 1.00 12.16 90 TYR A C 1
ATOM 750 O O . TYR A 1 90 ? 10.721 -9.395 -25.667 1.00 13.12 90 TYR A O 1
ATOM 759 N N . ASN A 1 91 ? 11.317 -7.413 -24.794 1.00 11.66 91 ASN A N 1
ATOM 760 C CA . ASN A 1 91 ? 11.834 -6.875 -26.060 1.00 11.62 91 ASN A CA 1
ATOM 761 C C . ASN A 1 91 ? 12.941 -7.723 -26.633 1.00 11.88 91 ASN A C 1
ATOM 762 O O . ASN A 1 91 ? 12.887 -8.151 -27.796 1.00 13.23 91 ASN A O 1
ATOM 767 N N . TYR A 1 92 ? 13.975 -7.950 -25.830 1.00 11.25 92 TYR A N 1
ATOM 768 C CA . TYR A 1 92 ? 15.159 -8.617 -26.337 1.00 11.51 92 TYR A CA 1
ATOM 769 C C . TYR A 1 92 ? 14.942 -10.108 -26.525 1.00 11.59 92 TYR A C 1
ATOM 770 O O . TYR A 1 92 ? 15.523 -10.698 -27.446 1.00 12.48 92 TYR A O 1
ATOM 779 N N . THR A 1 93 ? 14.079 -10.740 -25.718 1.00 11.97 93 THR A N 1
ATOM 780 C CA A THR A 1 93 ? 13.734 -12.121 -25.963 0.70 12.85 93 THR A CA 1
ATOM 781 C CA B THR A 1 93 ? 13.807 -12.165 -26.044 0.30 13.37 93 THR A CA 1
ATOM 782 C C . THR A 1 93 ? 13.003 -12.272 -27.324 1.00 13.41 93 THR A C 1
ATOM 783 O O . THR A 1 93 ? 13.271 -13.176 -28.103 1.00 14.59 93 THR A O 1
ATOM 790 N N . THR A 1 94 ? 12.090 -11.349 -27.592 1.00 14.29 94 THR A N 1
ATOM 791 C CA . THR A 1 94 ? 11.374 -11.364 -28.862 1.00 15.69 94 THR A CA 1
ATOM 792 C C . THR A 1 94 ? 12.353 -11.224 -30.020 1.00 15.41 94 THR A C 1
ATOM 793 O O . THR A 1 94 ? 12.252 -11.942 -30.995 1.00 16.78 94 THR A O 1
ATOM 797 N N . GLN A 1 95 ? 13.312 -10.313 -29.910 1.00 13.88 95 GLN A N 1
ATOM 798 C CA . GLN A 1 95 ? 14.303 -10.151 -30.965 1.00 14.36 95 GLN A CA 1
ATOM 799 C C . GLN A 1 95 ? 15.068 -11.450 -31.222 1.00 14.30 95 GLN A C 1
ATOM 800 O O . GLN A 1 95 ? 15.295 -11.825 -32.374 1.00 15.67 95 GLN A O 1
ATOM 806 N N . LEU A 1 96 ? 15.474 -12.140 -30.155 1.00 13.49 96 LEU A N 1
ATOM 807 C CA . LEU A 1 96 ? 16.277 -13.342 -30.334 1.00 13.15 96 LEU A CA 1
ATOM 808 C C . LEU A 1 96 ? 15.505 -14.499 -30.960 1.00 13.98 96 LEU A C 1
ATOM 809 O O . LEU A 1 96 ? 16.106 -15.384 -31.535 1.00 14.56 96 LEU A O 1
ATOM 814 N N . LEU A 1 97 ? 14.176 -14.486 -30.862 1.00 15.09 97 LEU A N 1
ATOM 815 C CA . LEU A 1 97 ? 13.358 -15.494 -31.550 1.00 16.81 97 LEU A CA 1
ATOM 816 C C . LEU A 1 97 ? 13.570 -15.468 -33.051 1.00 18.47 97 LEU A C 1
ATOM 817 O O . LEU A 1 97 ? 13.300 -16.454 -33.720 1.00 21.46 97 LEU A O 1
ATOM 822 N N . SER A 1 98 ? 14.032 -14.339 -33.580 1.00 18.30 98 SER A N 1
ATOM 823 C CA . SER A 1 98 ? 14.281 -14.218 -35.013 1.00 21.11 98 SER A CA 1
ATOM 824 C C . SER A 1 98 ? 15.660 -14.734 -35.447 1.00 20.59 98 SER A C 1
ATOM 825 O O . SER A 1 98 ? 15.975 -14.723 -36.640 1.00 26.78 98 SER A O 1
ATOM 828 N N . TYR A 1 99 ? 16.477 -15.204 -34.506 1.00 18.74 99 TYR A N 1
ATOM 829 C CA . TYR A 1 99 ? 17.825 -15.645 -34.835 1.00 19.57 99 TYR A CA 1
ATOM 830 C C . TYR A 1 99 ? 17.781 -16.829 -35.760 1.00 25.34 99 TYR A C 1
ATOM 831 O O . TYR A 1 99 ? 17.118 -17.819 -35.459 1.00 29.32 99 TYR A O 1
ATOM 840 N N . LYS A 1 100 ? 18.520 -16.705 -36.862 1.00 32.65 100 LYS A N 1
ATOM 841 C CA . LYS A 1 100 ? 18.544 -17.670 -37.969 1.00 40.12 100 LYS A CA 1
ATOM 842 C C . LYS A 1 100 ? 17.188 -18.322 -38.254 1.00 51.74 100 LYS A C 1
ATOM 843 O O . LYS A 1 100 ? 16.769 -18.432 -39.407 1.00 62.15 100 LYS A O 1
ATOM 849 C CA . SER A 1 107 ? 16.305 -8.581 -38.915 1.00 53.62 107 SER A CA 1
ATOM 850 C C . SER A 1 107 ? 16.982 -7.229 -38.699 1.00 43.70 107 SER A C 1
ATOM 851 O O . SER A 1 107 ? 18.176 -7.076 -38.960 1.00 53.23 107 SER A O 1
ATOM 852 N N . GLN A 1 108 ? 16.208 -6.262 -38.206 1.00 37.83 108 GLN A N 1
ATOM 853 C CA . GLN A 1 108 ? 16.678 -4.887 -38.015 1.00 36.78 108 GLN A CA 1
ATOM 854 C C . GLN A 1 108 ? 17.597 -4.727 -36.803 1.00 37.04 108 GLN A C 1
ATOM 855 O O . GLN A 1 108 ? 18.281 -3.720 -36.663 1.00 65.93 108 GLN A O 1
ATOM 861 N N . TYR A 1 109 ? 17.606 -5.721 -35.921 1.00 23.16 109 TYR A N 1
ATOM 862 C CA . TYR A 1 109 ? 18.287 -5.603 -34.649 1.00 18.83 109 TYR A CA 1
ATOM 863 C C . TYR A 1 109 ? 19.595 -6.371 -34.599 1.00 18.55 109 TYR A C 1
ATOM 864 O O . TYR A 1 109 ? 19.743 -7.423 -35.207 1.00 21.77 109 TYR A O 1
ATOM 873 N N . ASN A 1 110 ? 20.519 -5.854 -33.799 1.00 16.14 110 ASN A N 1
ATOM 874 C CA . ASN A 1 110 ? 21.788 -6.502 -33.532 1.00 15.34 110 ASN A CA 1
ATOM 875 C C . ASN A 1 110 ? 21.547 -7.551 -32.454 1.00 14.13 110 ASN A C 1
ATOM 876 O O . ASN A 1 110 ? 21.242 -7.231 -31.304 1.00 14.14 110 ASN A O 1
ATOM 881 N N . LEU A 1 111 ? 21.626 -8.811 -32.838 1.00 14.19 111 LEU A N 1
ATOM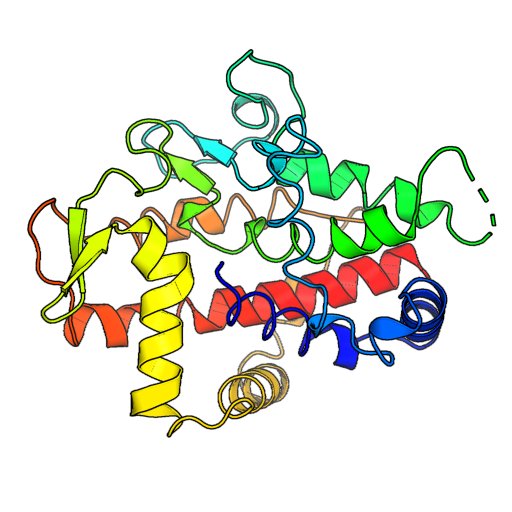 882 C CA . LEU A 1 111 ? 21.273 -9.890 -31.928 1.00 13.41 111 LEU A CA 1
ATOM 883 C C . LEU A 1 111 ? 22.387 -10.234 -30.952 1.00 12.97 111 LEU A C 1
ATOM 884 O O . LEU A 1 111 ? 22.116 -10.861 -29.929 1.00 13.47 111 LEU A O 1
ATOM 889 N N . THR A 1 112 ? 23.622 -9.799 -31.216 1.00 13.29 112 THR A N 1
ATOM 890 C CA . THR A 1 112 ? 24.646 -9.858 -30.188 1.00 12.54 112 THR A CA 1
ATOM 891 C C . THR A 1 112 ? 24.259 -8.931 -29.029 1.00 11.96 112 THR A C 1
ATOM 892 O O . THR A 1 112 ? 24.281 -9.335 -27.867 1.00 12.21 112 THR A O 1
ATOM 896 N N . GLU A 1 113 ? 23.884 -7.701 -29.339 1.00 12.15 113 GLU A N 1
ATOM 897 C CA . GLU A 1 113 ? 23.374 -6.810 -28.299 1.00 11.55 113 GLU A CA 1
ATOM 898 C C . GLU A 1 113 ? 22.162 -7.420 -27.614 1.00 11.14 113 GLU A C 1
ATOM 899 O O . GLU A 1 113 ? 22.053 -7.353 -26.392 1.00 11.24 113 GLU A O 1
ATOM 905 N N . ALA A 1 114 ? 21.237 -8.021 -28.354 1.00 11.43 114 ALA A N 1
ATOM 906 C CA . ALA A 1 114 ? 20.051 -8.576 -27.711 1.00 11.23 114 ALA A CA 1
ATOM 907 C C . ALA A 1 114 ? 20.439 -9.664 -26.705 1.00 10.48 114 ALA A C 1
ATOM 908 O O . ALA A 1 114 ? 19.873 -9.719 -25.613 1.00 10.47 114 ALA A O 1
ATOM 910 N N . LEU A 1 115 ? 21.393 -10.520 -27.066 1.00 10.68 115 LEU A N 1
ATOM 911 C CA . LEU A 1 115 ? 21.864 -11.561 -26.150 1.00 10.15 115 LEU A CA 1
ATOM 912 C C . LEU A 1 115 ? 22.469 -10.943 -24.894 1.00 10.09 115 LEU A C 1
ATOM 913 O O . LEU A 1 115 ? 22.199 -11.394 -23.776 1.00 10.14 115 LEU A O 1
ATOM 918 N N . LEU A 1 116 ? 23.311 -9.934 -25.069 1.00 10.00 116 LEU A N 1
ATOM 919 C CA . LEU A 1 116 ? 23.984 -9.323 -23.937 1.00 10.11 116 LEU A CA 1
ATOM 920 C C . LEU A 1 116 ? 23.013 -8.564 -23.045 1.00 9.87 116 LEU A C 1
ATOM 921 O O . LEU A 1 116 ? 23.157 -8.569 -21.819 1.00 10.08 116 LEU A O 1
ATOM 926 N N . PHE A 1 117 ? 22.027 -7.919 -23.647 1.00 9.98 117 PHE A N 1
ATOM 927 C CA . PHE A 1 117 ? 20.993 -7.249 -22.876 1.00 9.66 117 PHE A CA 1
ATOM 928 C C . PHE A 1 117 ? 20.130 -8.260 -22.115 1.00 9.98 117 PHE A C 1
ATOM 929 O O . PHE A 1 117 ? 19.896 -8.091 -20.931 1.00 10.60 117 PHE A O 1
ATOM 937 N N . VAL A 1 118 ? 19.650 -9.312 -22.772 1.00 10.20 118 VAL A N 1
ATOM 938 C CA A VAL A 1 118 ? 18.783 -10.198 -22.053 0.50 10.26 118 VAL A CA 1
ATOM 939 C CA B VAL A 1 118 ? 18.808 -10.338 -22.092 0.50 10.39 118 VAL A CA 1
ATOM 940 C C . VAL A 1 118 ? 19.553 -10.908 -20.917 1.00 9.57 118 VAL A C 1
ATOM 941 O O . VAL A 1 118 ? 18.985 -11.141 -19.849 1.00 9.90 118 VAL A O 1
ATOM 948 N N . SER A 1 119 ? 20.829 -11.213 -21.129 1.00 9.39 119 SER A N 1
ATOM 949 C CA A SER A 1 119 ? 21.622 -11.871 -20.114 0.70 9.26 119 SER A CA 1
ATOM 950 C CA B SER A 1 119 ? 21.598 -11.885 -20.095 0.30 9.87 119 SER A CA 1
ATOM 951 C C . SER A 1 119 ? 21.785 -10.972 -18.893 1.00 9.13 119 SER A C 1
ATOM 952 O O . SER A 1 119 ? 21.607 -11.403 -17.758 1.00 10.40 119 SER A O 1
ATOM 957 N N . HIS A 1 120 ? 22.127 -9.720 -19.121 1.00 8.55 120 HIS A N 1
ATOM 958 C CA . HIS A 1 120 ? 22.285 -8.773 -18.030 1.00 8.04 120 HIS A CA 1
ATOM 959 C C . HIS A 1 120 ? 20.948 -8.490 -17.339 1.00 8.02 120 HIS A C 1
ATOM 960 O O . HIS A 1 120 ? 20.874 -8.480 -16.112 1.00 8.38 120 HIS A O 1
ATOM 967 N N . PHE A 1 121 ? 19.908 -8.231 -18.117 1.00 8.12 121 PHE A N 1
ATOM 968 C CA . PHE A 1 121 ? 18.617 -7.864 -17.540 1.00 8.26 121 PHE A CA 1
ATOM 969 C C . PHE A 1 121 ? 17.951 -9.023 -16.805 1.00 8.28 121 PHE A C 1
ATOM 970 O O . PHE A 1 121 ? 17.297 -8.793 -15.787 1.00 8.31 121 PHE A O 1
ATOM 978 N N . MET A 1 122 ? 18.122 -10.258 -17.272 1.00 8.28 122 MET A N 1
ATOM 979 C CA A MET A 1 122 ? 17.625 -11.393 -16.498 0.30 8.49 122 MET A CA 1
ATOM 980 C CA B MET A 1 122 ? 17.644 -11.391 -16.496 0.70 8.18 122 MET A CA 1
ATOM 981 C C . MET A 1 122 ? 18.328 -11.412 -15.128 1.00 8.19 122 MET A C 1
ATOM 982 O O . MET A 1 122 ? 17.723 -11.781 -14.119 1.00 9.28 122 MET A O 1
ATOM 991 N N . GLY A 1 123 ? 19.596 -11.015 -15.063 1.00 8.17 123 GLY A N 1
ATOM 992 C CA . GLY A 1 123 ? 20.232 -10.842 -13.787 1.00 8.24 123 GLY A CA 1
ATOM 993 C C . GLY A 1 123 ? 19.655 -9.709 -12.966 1.00 7.66 123 GLY A C 1
ATOM 994 O O . GLY A 1 123 ? 19.289 -9.893 -11.805 1.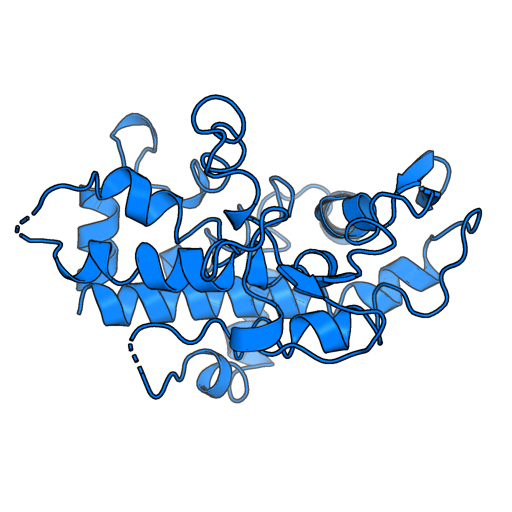00 7.85 123 GLY A O 1
ATOM 995 N N . ASP A 1 124 ? 19.556 -8.518 -13.549 1.00 7.35 124 ASP A N 1
ATOM 996 C CA . ASP A 1 124 ? 19.103 -7.365 -12.797 1.00 7.35 124 ASP A CA 1
ATOM 997 C C . ASP A 1 124 ? 17.695 -7.553 -12.244 1.00 7.42 124 ASP A C 1
ATOM 998 O O . ASP A 1 124 ? 17.419 -7.102 -11.137 1.00 7.84 124 ASP A O 1
ATOM 1003 N N . ILE A 1 125 ? 16.785 -8.202 -12.981 1.00 7.28 125 ILE A N 1
ATOM 1004 C CA . ILE A 1 125 ? 15.423 -8.366 -12.488 1.00 7.49 125 ILE A CA 1
ATOM 1005 C C . ILE A 1 125 ? 15.371 -9.277 -11.275 1.00 7.33 125 ILE A C 1
ATOM 1006 O O . ILE A 1 125 ? 14.341 -9.333 -10.608 1.00 8.17 125 ILE A O 1
ATOM 1011 N N . HIS A 1 126 ? 16.462 -9.984 -10.973 1.00 7.17 126 HIS A N 1
ATOM 1012 C CA . HIS A 1 126 ? 16.567 -10.805 -9.773 1.00 6.92 126 HIS A CA 1
ATOM 1013 C C . HIS A 1 126 ? 17.201 -10.111 -8.579 1.00 6.93 126 HIS A C 1
ATOM 1014 O O . HIS A 1 126 ? 17.179 -10.664 -7.484 1.00 7.48 126 HIS A O 1
ATOM 1021 N N . GLN A 1 127 ? 17.766 -8.928 -8.763 1.00 7.03 127 GLN A N 1
ATOM 1022 C CA . GLN A 1 127 ? 18.318 -8.182 -7.633 1.00 7.25 127 GLN A CA 1
ATOM 1023 C C . GLN A 1 127 ? 17.117 -7.510 -6.952 1.00 7.35 127 GLN A C 1
ATOM 1024 O O . GLN A 1 127 ? 16.432 -6.712 -7.581 1.00 7.81 127 GLN A O 1
ATOM 1030 N N . PRO A 1 128 ? 16.793 -7.862 -5.687 1.00 7.56 128 PRO A N 1
ATOM 1031 C CA . PRO A 1 128 ? 15.581 -7.297 -5.083 1.00 8.41 128 PRO A CA 1
ATOM 1032 C C . PRO A 1 128 ? 15.460 -5.786 -5.197 1.00 8.11 128 PRO A C 1
ATOM 1033 O O . PRO A 1 128 ? 14.365 -5.263 -5.450 1.00 9.21 128 PRO A O 1
ATOM 1037 N N . LEU A 1 129 ? 16.556 -5.066 -4.982 1.00 7.90 129 LEU A N 1
ATOM 1038 C CA . LEU A 1 129 ? 16.501 -3.608 -5.027 1.00 8.45 129 LEU A CA 1
ATOM 1039 C C . LEU A 1 129 ? 16.525 -3.015 -6.425 1.00 8.94 129 LEU A C 1
ATOM 1040 O O . LEU A 1 129 ? 16.477 -1.816 -6.561 1.00 12.56 129 LEU A O 1
ATOM 1045 N N . HIS A 1 130 ? 16.523 -3.859 -7.458 1.00 8.04 130 HIS A N 1
ATOM 1046 C CA . HIS A 1 130 ? 16.194 -3.424 -8.815 1.00 8.39 130 HIS A CA 1
ATOM 1047 C C . HIS A 1 130 ? 14.691 -3.445 -9.096 1.00 8.91 130 HIS A C 1
ATOM 1048 O O . HIS A 1 130 ? 14.297 -3.044 -10.174 1.00 10.25 130 HIS A O 1
ATOM 1055 N N . VAL A 1 131 ? 13.879 -3.893 -8.138 1.00 9.32 131 VAL A N 1
ATOM 1056 C CA . VAL A 1 131 ? 12.412 -3.850 -8.257 1.00 9.87 131 VAL A CA 1
ATOM 1057 C C . VAL A 1 131 ? 11.949 -3.326 -6.901 1.00 10.50 131 VAL A C 1
ATOM 1058 O O . VAL A 1 131 ? 11.577 -4.092 -5.982 1.00 12.15 131 VAL A O 1
ATOM 1062 N N . SER A 1 132 ? 12.091 -2.009 -6.724 1.00 10.74 132 SER A N 1
ATOM 1063 C CA . SER A 1 132 ? 11.881 -1.416 -5.421 1.00 10.91 132 SER A CA 1
ATOM 1064 C C . SER A 1 132 ? 11.525 0.045 -5.550 1.00 11.79 132 SER A C 1
ATOM 1065 O O . SER A 1 132 ? 11.075 0.503 -6.624 1.00 12.42 132 SER A O 1
ATOM 1068 N N . TYR A 1 133 ? 11.602 0.763 -4.430 1.00 12.95 133 TYR A N 1
ATOM 1069 C CA . TYR A 1 133 ? 10.820 1.967 -4.312 1.00 13.74 133 TYR A CA 1
ATOM 1070 C C . TYR A 1 133 ? 11.414 3.112 -5.096 1.00 13.20 133 TYR A C 1
ATOM 1071 O O . TYR A 1 133 ? 12.586 3.498 -4.910 1.00 15.35 133 TYR A O 1
ATOM 1080 N N . ALA A 1 134 ? 10.552 3.778 -5.856 1.00 14.45 134 ALA A N 1
ATOM 1081 C CA . ALA A 1 134 ? 10.940 5.031 -6.472 1.00 14.81 134 ALA A CA 1
ATOM 1082 C C . ALA A 1 134 ? 11.409 6.056 -5.426 1.00 15.91 134 ALA A C 1
ATOM 1083 O O . ALA A 1 134 ? 12.334 6.832 -5.677 1.00 16.14 134 ALA A O 1
ATOM 1085 N N . SER A 1 135 ? 10.755 6.087 -4.271 1.00 15.47 135 SER A N 1
ATOM 1086 C CA . SER A 1 135 ? 11.011 7.141 -3.275 1.00 16.31 135 SER A CA 1
ATOM 1087 C C . SER A 1 135 ? 12.432 7.153 -2.691 1.00 16.35 135 SER A C 1
ATOM 1088 O O . SER A 1 135 ? 12.895 8.184 -2.206 1.00 19.18 135 SER A O 1
ATOM 1091 N N . ASP A 1 136 ? 13.132 6.018 -2.721 1.00 14.65 136 ASP A N 1
ATOM 1092 C CA . ASP A 1 136 ? 14.538 5.974 -2.266 1.00 15.17 136 ASP A CA 1
ATOM 1093 C C . ASP A 1 136 ? 15.491 5.502 -3.359 1.00 13.48 136 ASP A C 1
ATOM 1094 O O . ASP A 1 136 ? 16.621 5.067 -3.091 1.00 13.49 136 ASP A O 1
ATOM 1099 N N . LYS A 1 137 ? 15.050 5.630 -4.606 1.00 14.97 137 LYS A N 1
ATOM 1100 C CA . LYS A 1 137 ? 15.849 5.263 -5.758 1.00 15.45 137 LYS A CA 1
ATOM 1101 C C . LYS A 1 137 ? 16.389 3.844 -5.609 1.00 14.11 137 LYS A C 1
ATOM 1102 O O . LYS A 1 137 ? 17.582 3.578 -5.771 1.00 13.92 137 LYS A O 1
ATOM 1106 N N . GLY A 1 138 ? 15.506 2.915 -5.286 1.00 13.37 138 GLY A N 1
ATOM 1107 C CA . GLY A 1 138 ? 15.906 1.531 -5.150 1.00 12.90 138 GLY A CA 1
ATOM 1108 C C . GLY A 1 138 ? 16.933 1.298 -4.056 1.00 11.38 138 GLY A C 1
ATOM 1109 O O . GLY A 1 138 ? 17.809 0.444 -4.182 1.00 11.25 138 GLY A O 1
ATOM 1110 N N . GLY A 1 139 ? 16.827 2.063 -2.977 1.00 11.74 139 GLY A N 1
ATOM 1111 C CA . GLY A 1 139 ? 17.757 1.988 -1.888 1.00 11.57 139 GLY A CA 1
ATOM 1112 C C . GLY A 1 139 ? 19.036 2.777 -2.051 1.00 11.18 139 GLY A C 1
ATOM 1113 O O . GLY A 1 139 ? 19.840 2.828 -1.135 1.00 12.21 139 GLY A O 1
ATOM 1114 N N . ASN A 1 140 ? 19.226 3.420 -3.197 1.00 11.51 140 ASN A N 1
ATOM 1115 C CA . ASN A 1 140 ? 20.414 4.225 -3.417 1.00 12.57 140 ASN A CA 1
ATOM 1116 C C . ASN A 1 140 ? 20.532 5.404 -2.463 1.00 13.32 140 ASN A C 1
ATOM 1117 O O . ASN A 1 140 ? 21.646 5.816 -2.168 1.00 16.42 140 ASN A O 1
ATOM 1122 N N . THR A 1 141 ? 19.411 5.921 -1.958 1.00 13.67 141 THR A N 1
ATOM 1123 C CA . THR A 1 141 ? 19.462 7.074 -1.065 1.00 14.87 141 THR A CA 1
ATOM 1124 C C . THR A 1 141 ? 19.507 6.678 0.407 1.00 14.27 141 THR A C 1
ATOM 1125 O O . THR A 1 141 ? 19.498 7.557 1.263 1.00 17.79 141 THR A O 1
ATOM 1129 N N . ILE A 1 142 ? 19.541 5.375 0.708 1.00 13.30 142 ILE A N 1
ATOM 1130 C CA . ILE A 1 142 ? 19.607 4.902 2.086 1.00 12.51 142 ILE A CA 1
ATOM 1131 C C . ILE A 1 142 ? 21.080 4.689 2.421 1.00 12.32 142 ILE A C 1
ATOM 1132 O O . ILE A 1 142 ? 21.714 3.727 1.974 1.00 12.80 142 ILE A O 1
ATOM 1137 N N . GLU A 1 143 ? 21.638 5.633 3.163 1.00 13.20 143 GLU A N 1
ATOM 1138 C CA . GLU A 1 143 ? 23.069 5.661 3.462 1.00 13.28 143 GLU A CA 1
ATOM 1139 C C . GLU A 1 143 ? 23.304 5.033 4.830 1.00 12.60 143 GLU A C 1
ATOM 1140 O O . GLU A 1 143 ? 22.747 5.485 5.840 1.00 14.47 143 GLU A O 1
ATOM 1146 N N . VAL A 1 144 ? 24.107 3.970 4.835 1.00 12.14 144 VAL A N 1
ATOM 1147 C CA . VAL A 1 144 ? 24.395 3.164 6.015 1.00 11.70 144 VAL A CA 1
ATOM 1148 C C . VAL A 1 144 ? 25.899 2.911 6.046 1.00 12.01 144 VAL A C 1
ATOM 1149 O O . VAL A 1 144 ? 26.665 3.553 5.318 1.00 13.47 144 VAL A O 1
ATOM 1153 N N . HIS A 1 145 ? 26.332 1.999 6.903 1.00 13.07 145 HIS A N 1
ATOM 1154 C CA . HIS A 1 145 ? 27.687 1.477 6.856 1.00 12.41 145 HIS A CA 1
ATOM 1155 C C . HIS A 1 145 ? 27.601 -0.014 6.596 1.00 11.66 145 HIS A C 1
ATOM 1156 O O . HIS A 1 145 ? 26.729 -0.701 7.138 1.00 12.91 145 HIS A O 1
ATOM 1163 N N . TRP A 1 146 ? 28.499 -0.510 5.747 1.00 10.38 146 TRP A N 1
ATOM 1164 C CA . TRP A 1 146 ? 28.750 -1.938 5.573 1.00 9.77 146 TRP A CA 1
ATOM 1165 C C . TRP A 1 146 ? 30.013 -2.232 6.365 1.00 9.60 146 TRP A C 1
ATOM 1166 O O . TRP A 1 146 ? 31.101 -1.778 6.005 1.00 10.49 146 TRP A O 1
ATOM 1177 N N . TYR A 1 147 ? 29.858 -2.900 7.500 1.00 10.15 147 TYR A N 1
ATOM 1178 C CA . TYR A 1 147 ? 30.944 -3.003 8.476 1.00 10.52 147 TYR A CA 1
ATOM 1179 C C . TYR A 1 147 ? 31.446 -1.588 8.759 1.00 11.45 147 TYR A C 1
ATOM 1180 O O . TYR A 1 147 ? 30.638 -0.750 9.155 1.00 13.37 147 TYR A O 1
ATOM 1189 N N . THR A 1 148 ? 32.720 -1.292 8.555 1.00 11.77 148 THR A N 1
ATOM 1190 C CA . THR A 1 148 ? 33.250 0.010 8.956 1.00 13.37 148 THR A CA 1
ATOM 1191 C C . THR A 1 148 ? 33.161 1.093 7.879 1.00 14.49 148 THR A C 1
ATOM 1192 O O . THR A 1 148 ? 33.549 2.224 8.149 1.00 17.86 148 THR A O 1
ATOM 1196 N N . ARG A 1 149 ? 32.648 0.781 6.696 1.00 13.26 149 ARG A N 1
ATOM 1197 C CA . ARG A 1 149 ? 32.711 1.708 5.572 1.00 13.82 149 ARG A CA 1
ATOM 1198 C C . ARG A 1 149 ? 31.352 2.212 5.154 1.00 12.89 149 ARG A C 1
ATOM 1199 O O . ARG A 1 149 ? 30.364 1.487 5.197 1.00 14.05 149 ARG A O 1
ATOM 1207 N N . LYS A 1 150 ? 31.285 3.452 4.698 1.00 14.38 150 LYS A N 1
ATOM 1208 C CA . LYS A 1 150 ? 30.047 4.000 4.156 1.00 14.71 150 LYS A CA 1
ATOM 1209 C C . LYS A 1 150 ? 29.605 3.235 2.918 1.00 13.29 150 LYS A C 1
ATOM 1210 O O . LYS A 1 150 ? 30.414 2.901 2.066 1.00 15.06 150 LYS A O 1
ATOM 1214 N N . ALA A 1 151 ? 28.308 2.971 2.831 1.00 12.69 151 ALA A N 1
ATOM 1215 C CA . ALA A 1 151 ? 27.721 2.356 1.657 1.00 12.23 151 ALA A CA 1
ATOM 1216 C C . ALA A 1 151 ? 26.256 2.668 1.620 1.00 11.72 151 ALA A C 1
ATOM 1217 O O . ALA A 1 151 ? 25.633 2.832 2.653 1.00 15.68 151 ALA A O 1
ATOM 1219 N N . ASN A 1 152 ? 25.678 2.696 0.439 1.00 11.15 152 ASN A N 1
ATOM 1220 C CA . ASN A 1 152 ? 24.229 2.758 0.350 1.00 10.90 152 ASN A CA 1
ATOM 1221 C C . ASN A 1 152 ? 23.647 1.351 0.224 1.00 9.43 152 ASN A C 1
ATOM 1222 O O . ASN A 1 152 ? 24.326 0.399 -0.158 1.00 9.87 152 ASN A O 1
ATOM 1227 N N . LEU A 1 153 ? 22.371 1.226 0.568 1.00 9.33 153 LEU A N 1
ATOM 1228 C CA . LEU A 1 153 ? 21.755 -0.083 0.659 1.00 9.24 153 LEU A CA 1
ATOM 1229 C C . LEU A 1 153 ? 21.712 -0.777 -0.712 1.00 8.57 153 LEU A C 1
ATOM 1230 O O . LEU A 1 153 ? 21.871 -1.991 -0.809 1.00 8.66 153 LEU A O 1
ATOM 1235 N N . HIS A 1 154 ? 21.462 -0.012 -1.771 1.00 9.12 154 HIS A N 1
ATOM 1236 C CA . HIS A 1 154 ? 21.458 -0.592 -3.091 1.00 8.78 154 HIS A CA 1
ATOM 1237 C C . HIS A 1 154 ? 22.798 -1.266 -3.420 1.00 8.40 154 HIS A C 1
ATOM 1238 O O . HIS A 1 154 ? 22.837 -2.398 -3.906 1.00 8.87 154 HIS A O 1
ATOM 1245 N N . HIS A 1 155 ? 23.879 -0.550 -3.140 1.00 8.95 155 HIS A N 1
ATOM 1246 C CA . HIS A 1 155 ? 25.206 -1.053 -3.402 1.00 9.40 155 HIS A CA 1
ATOM 1247 C C . HIS A 1 155 ? 25.519 -2.295 -2.569 1.00 8.44 155 HIS A C 1
ATOM 1248 O O . HIS A 1 155 ? 26.224 -3.199 -3.024 1.00 8.88 155 HIS A O 1
ATOM 1255 N N . ILE A 1 156 ? 25.014 -2.336 -1.351 1.00 8.30 156 ILE A N 1
ATOM 1256 C CA . ILE A 1 156 ? 25.201 -3.516 -0.509 1.00 8.35 156 ILE A CA 1
ATOM 1257 C C . ILE A 1 156 ? 24.632 -4.745 -1.210 1.00 7.73 156 ILE A C 1
ATOM 1258 O O . ILE A 1 156 ? 25.250 -5.812 -1.183 1.00 8.21 156 ILE A O 1
ATOM 1263 N N . TRP A 1 157 ? 23.445 -4.616 -1.810 1.00 7.67 157 TRP A N 1
ATOM 1264 C CA . TRP A 1 157 ? 22.832 -5.707 -2.538 1.00 7.55 157 TRP A CA 1
ATOM 1265 C C . TRP A 1 157 ? 23.478 -5.968 -3.887 1.00 7.55 157 TRP A C 1
ATOM 1266 O O . TRP A 1 157 ? 23.612 -7.129 -4.293 1.00 8.42 157 TRP A O 1
ATOM 1277 N N . ASP A 1 158 ? 23.914 -4.933 -4.597 1.00 7.33 158 ASP A N 1
ATOM 1278 C CA . ASP A 1 158 ? 24.589 -5.174 -5.868 1.00 7.74 158 ASP A CA 1
ATOM 1279 C C . ASP A 1 158 ? 25.927 -5.892 -5.663 1.00 7.50 158 ASP A C 1
ATOM 1280 O O . ASP A 1 158 ? 26.281 -6.749 -6.482 1.00 8.42 158 ASP A O 1
ATOM 1285 N N . SER A 1 159 ? 26.662 -5.479 -4.627 1.00 7.93 159 SER A N 1
ATOM 1286 C CA . SER A 1 159 ? 28.072 -5.789 -4.516 1.00 8.90 159 SER A CA 1
ATOM 1287 C C . SER A 1 159 ? 28.559 -6.221 -3.144 1.00 8.24 159 SER A C 1
ATOM 1288 O O . SER A 1 159 ? 29.310 -7.188 -3.040 1.00 8.93 159 SER A O 1
ATOM 1291 N N . ASN A 1 160 ? 28.257 -5.485 -2.073 1.00 8.25 160 ASN A N 1
ATOM 1292 C CA . ASN A 1 160 ? 29.002 -5.732 -0.831 1.00 8.79 160 ASN A CA 1
ATOM 1293 C C . ASN A 1 160 ? 28.761 -7.097 -0.231 1.00 7.78 160 ASN A C 1
ATOM 1294 O O . ASN A 1 160 ? 29.715 -7.732 0.229 1.00 8.56 160 ASN A O 1
ATOM 1299 N N . ILE A 1 161 ? 27.515 -7.568 -0.196 1.00 8.00 161 ILE A N 1
ATOM 1300 C CA . ILE A 1 161 ? 27.254 -8.890 0.363 1.00 7.63 161 ILE A CA 1
ATOM 1301 C C . ILE A 1 161 ? 28.075 -9.944 -0.401 1.00 7.48 161 ILE A C 1
ATOM 1302 O O . ILE A 1 161 ? 28.763 -10.769 0.200 1.00 8.01 161 ILE A O 1
ATOM 1307 N N . ILE A 1 162 ? 27.984 -9.918 -1.727 1.00 7.51 162 ILE A N 1
ATOM 1308 C CA . ILE A 1 162 ? 28.680 -10.913 -2.530 1.00 7.60 162 ILE A CA 1
ATOM 1309 C C . ILE A 1 162 ? 30.201 -10.817 -2.347 1.00 8.05 162 ILE A C 1
ATOM 1310 O O . ILE A 1 162 ? 30.872 -11.833 -2.188 1.00 8.67 162 ILE A O 1
ATOM 1315 N N . GLU A 1 163 ? 30.731 -9.602 -2.375 1.00 8.27 163 GLU A N 1
ATOM 1316 C CA . GLU A 1 163 ? 32.172 -9.417 -2.239 1.00 9.41 163 GLU A CA 1
ATOM 1317 C C . GLU A 1 163 ? 32.674 -9.902 -0.890 1.00 8.47 163 GLU A C 1
ATOM 1318 O O . GLU A 1 163 ? 33.753 -10.495 -0.798 1.00 9.18 163 GLU A O 1
ATOM 1324 N N . THR A 1 164 ? 31.935 -9.612 0.169 1.00 8.78 164 THR A N 1
ATOM 1325 C CA . THR A 1 164 ? 32.339 -10.027 1.499 1.00 9.06 164 THR A CA 1
ATOM 1326 C C . THR A 1 164 ? 32.278 -11.537 1.614 1.00 8.75 164 THR A C 1
ATOM 1327 O O . THR A 1 164 ? 33.158 -12.163 2.208 1.00 9.54 164 THR A O 1
ATOM 1331 N N . ALA A 1 165 ? 31.246 -12.153 1.039 1.00 8.02 165 ALA A N 1
ATOM 1332 C CA . ALA A 1 165 ? 31.184 -13.610 1.023 1.00 8.54 165 ALA A CA 1
ATOM 1333 C C . ALA A 1 165 ? 32.358 -14.212 0.240 1.00 8.04 165 ALA A C 1
ATOM 1334 O O . ALA A 1 165 ? 32.994 -15.166 0.696 1.00 8.35 165 ALA A O 1
ATOM 1336 N N . GLU A 1 166 ? 32.652 -13.648 -0.928 1.00 8.27 166 GLU A N 1
ATOM 1337 C CA . GLU A 1 166 ? 33.742 -14.176 -1.754 1.00 8.47 166 GLU A CA 1
ATOM 1338 C C . GLU A 1 166 ? 35.052 -14.176 -0.984 1.00 8.22 166 GLU A C 1
ATOM 1339 O O . GLU A 1 166 ? 35.816 -15.134 -1.065 1.00 9.26 166 GLU A O 1
ATOM 1345 N N . ALA A 1 167 ? 35.312 -13.100 -0.251 1.00 8.38 167 ALA A N 1
ATOM 1346 C CA . ALA A 1 167 ? 36.532 -12.992 0.537 1.00 9.39 167 ALA A CA 1
ATOM 1347 C C . ALA A 1 167 ? 36.492 -13.900 1.770 1.00 8.81 167 ALA A C 1
ATOM 1348 O O . ALA A 1 167 ? 37.342 -14.769 1.933 1.00 11.70 167 ALA A O 1
ATOM 1350 N N . ASP A 1 168 ? 35.533 -13.685 2.653 1.00 8.97 168 ASP A N 1
ATOM 1351 C CA . ASP A 1 168 ? 35.558 -14.288 3.963 1.00 9.32 168 ASP A CA 1
ATOM 1352 C C . ASP A 1 168 ? 35.160 -15.742 3.937 1.00 8.63 168 ASP A C 1
ATOM 1353 O O . ASP A 1 168 ? 35.719 -16.549 4.684 1.00 10.77 168 ASP A O 1
ATOM 1358 N N . LEU A 1 169 ? 34.138 -16.087 3.166 1.00 8.34 169 LEU A N 1
ATOM 1359 C CA . LEU A 1 169 ? 33.602 -17.447 3.167 1.00 8.33 169 LEU A CA 1
ATOM 1360 C C . LEU A 1 169 ? 34.256 -18.322 2.109 1.00 7.92 169 LEU A C 1
ATOM 1361 O O . LEU A 1 169 ? 34.466 -19.509 2.340 1.00 9.35 169 LEU A O 1
ATOM 1366 N N . TYR A 1 170 ? 34.588 -17.743 0.954 1.00 7.66 170 TYR A N 1
ATOM 1367 C CA . TYR A 1 170 ? 35.122 -18.501 -0.155 1.00 7.63 170 TYR A CA 1
ATOM 1368 C C . TYR A 1 170 ? 36.599 -18.237 -0.397 1.00 7.43 170 TYR A C 1
ATOM 1369 O O . TYR A 1 170 ? 37.158 -18.724 -1.384 1.00 7.84 170 TYR A O 1
ATOM 1378 N N . ASN A 1 171 ? 37.260 -17.531 0.512 1.00 7.72 171 ASN A N 1
ATOM 1379 C CA . ASN A 1 171 ? 38.720 -17.457 0.477 1.00 7.85 171 ASN A CA 1
ATOM 1380 C C . ASN A 1 171 ? 39.230 -16.946 -0.870 1.00 7.49 171 ASN A C 1
ATOM 1381 O O . ASN A 1 171 ? 40.234 -17.420 -1.373 1.00 8.69 171 ASN A O 1
ATOM 1386 N N A SER A 1 172 ? 38.516 -15.979 -1.441 0.50 8.68 172 SER A N 1
ATOM 1387 N N B SER A 1 172 ? 38.509 -15.967 -1.413 0.50 8.27 172 SER A N 1
ATOM 1388 C CA A SER A 1 172 ? 38.882 -15.359 -2.714 0.50 9.83 172 SER A CA 1
ATOM 1389 C CA B SER A 1 172 ? 38.791 -15.341 -2.703 0.50 8.96 172 SER A CA 1
ATOM 1390 C C A SER A 1 172 ? 38.846 -16.302 -3.911 0.50 12.34 172 SER A C 1
ATOM 1391 C C B SER A 1 172 ? 38.842 -16.294 -3.897 0.50 11.84 172 SER A C 1
ATOM 1392 O O A SER A 1 172 ? 39.417 -15.982 -4.956 0.50 15.03 172 SER A O 1
ATOM 1393 O O B SER A 1 172 ? 39.430 -15.960 -4.927 0.50 15.05 172 SER A O 1
ATOM 1398 N N . ALA A 1 173 ? 38.198 -17.453 -3.782 1.00 13.26 173 ALA A N 1
ATOM 1399 C CA . ALA A 1 173 ? 38.129 -18.409 -4.894 1.00 15.17 173 ALA A CA 1
ATOM 1400 C C . ALA A 1 173 ? 37.111 -17.879 -5.816 1.00 13.95 173 ALA A C 1
ATOM 1401 O O . ALA A 1 173 ? 35.954 -17.775 -5.443 1.00 14.28 173 ALA A O 1
ATOM 1403 N N . LEU A 1 174 ? 37.531 -17.501 -7.019 0.70 15.92 174 LEU A N 1
ATOM 1404 C CA . LEU A 1 174 ? 36.645 -16.863 -7.990 0.70 16.40 174 LEU A CA 1
ATOM 1405 C C . LEU A 1 174 ? 35.427 -17.707 -8.390 0.70 13.76 174 LEU A C 1
ATOM 1406 O O . LEU A 1 174 ? 34.407 -17.143 -8.765 0.70 18.15 174 LEU A O 1
ATOM 1408 N N . GLU A 1 175 ? 35.524 -19.036 -8.276 1.00 17.05 175 GLU A N 1
ATOM 1409 C CA . GLU A 1 175 ? 34.511 -20.052 -8.631 1.00 13.85 175 GLU A CA 1
ATOM 1410 C C . GLU A 1 175 ? 33.863 -20.787 -7.449 1.00 12.17 175 GLU A C 1
ATOM 1411 O O . GLU A 1 175 ? 33.005 -21.636 -7.631 1.00 12.98 175 GLU A O 1
ATOM 1417 N N . GLY A 1 176 ? 34.275 -20.466 -6.226 1.00 13.88 176 GLY A N 1
ATOM 1418 C CA . GLY A 1 176 ? 33.748 -21.178 -5.083 1.00 14.56 176 GLY A CA 1
ATOM 1419 C C . GLY A 1 176 ? 32.254 -21.008 -4.881 1.00 12.39 176 GLY A C 1
ATOM 1420 O O . 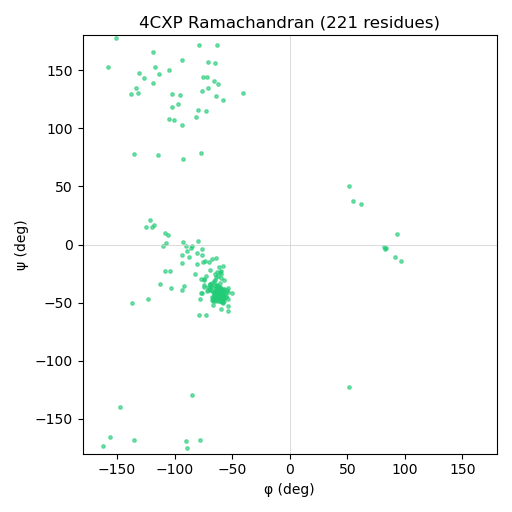GLY A 1 176 ? 31.543 -21.965 -4.635 1.00 12.40 176 GLY A O 1
ATOM 1421 N N . MET A 1 177 ? 31.786 -19.785 -4.998 1.00 11.80 177 MET A N 1
ATOM 1422 C CA A MET A 1 177 ? 30.367 -19.524 -4.823 0.70 10.88 177 MET A CA 1
ATOM 1423 C CA B MET A 1 177 ? 30.364 -19.526 -4.847 0.30 11.16 177 MET A CA 1
ATOM 1424 C C . MET A 1 177 ? 29.558 -20.161 -5.968 1.00 9.76 177 MET A C 1
ATOM 1425 O O . MET A 1 177 ? 28.538 -20.790 -5.728 1.00 9.53 177 MET A O 1
ATOM 1434 N N . VAL A 1 178 ? 30.031 -20.031 -7.204 1.00 10.70 178 VAL A N 1
ATOM 1435 C CA A VAL A 1 178 ? 29.378 -20.673 -8.350 0.70 11.40 178 VAL A CA 1
ATOM 1436 C CA B VAL A 1 178 ? 29.292 -20.633 -8.305 0.30 11.72 178 VAL A CA 1
ATOM 1437 C C . VAL A 1 178 ? 29.233 -22.156 -8.153 1.00 11.01 178 VAL A C 1
ATOM 1438 O O . VAL A 1 178 ? 28.181 -22.738 -8.392 1.00 10.63 178 VAL A O 1
ATOM 1445 N N . ASP A 1 179 ? 30.332 -22.788 -7.754 1.00 11.49 179 ASP A N 1
ATOM 1446 C CA . ASP A 1 179 ? 30.336 -24.220 -7.602 1.00 12.23 179 ASP A CA 1
ATOM 1447 C C . ASP A 1 179 ? 29.369 -24.662 -6.519 1.00 10.85 179 ASP A C 1
ATOM 1448 O O . ASP A 1 179 ? 28.657 -25.650 -6.657 1.00 12.16 179 ASP A O 1
ATOM 1453 N N . ALA A 1 180 ? 29.298 -23.909 -5.426 1.00 10.20 180 ALA A N 1
ATOM 1454 C CA . ALA A 1 180 ? 28.406 -24.244 -4.335 1.00 9.58 180 ALA A CA 1
ATOM 1455 C C . ALA A 1 180 ? 26.937 -24.053 -4.738 1.00 9.21 180 ALA A C 1
ATOM 1456 O O . ALA A 1 180 ? 26.067 -24.846 -4.363 1.00 10.05 180 ALA A O 1
ATOM 1458 N N . LEU A 1 181 ? 26.653 -22.998 -5.492 1.00 8.45 181 LEU A N 1
ATOM 1459 C CA . LEU A 1 181 ? 25.304 -22.791 -6.015 1.00 8.18 181 LEU A CA 1
ATOM 1460 C C . LEU A 1 181 ? 24.899 -23.916 -6.961 1.00 8.71 181 LEU A C 1
ATOM 1461 O O . LEU A 1 181 ? 23.779 -24.417 -6.883 1.00 9.12 181 LEU A O 1
ATOM 1466 N N . LYS A 1 182 ? 25.793 -24.313 -7.855 1.00 9.40 182 LYS A N 1
ATOM 1467 C CA . LYS A 1 182 ? 25.497 -25.404 -8.780 1.00 10.35 182 LYS A CA 1
ATOM 1468 C C . LYS A 1 182 ? 25.222 -26.701 -8.038 1.00 10.79 182 LYS A C 1
ATOM 1469 O O . LYS A 1 182 ? 24.296 -27.444 -8.370 1.00 11.88 182 LYS A O 1
ATOM 1475 N N . LYS A 1 183 ? 26.004 -26.996 -7.006 1.00 11.43 183 LYS A N 1
ATOM 1476 C CA . LYS A 1 183 ? 25.754 -28.193 -6.227 1.00 12.61 183 LYS A CA 1
ATOM 1477 C C . LYS A 1 183 ? 24.385 -28.139 -5.564 1.00 11.66 183 LYS A C 1
ATOM 1478 O O . LYS A 1 183 ? 23.667 -29.139 -5.551 1.00 13.47 183 LYS A O 1
ATOM 1484 N N . ASN A 1 184 ? 24.010 -26.992 -5.018 1.00 10.68 184 ASN A N 1
ATOM 1485 C CA . ASN A 1 184 ? 22.712 -26.891 -4.376 1.00 10.18 184 ASN A CA 1
ATOM 1486 C C . ASN A 1 184 ? 21.542 -26.948 -5.362 1.00 9.95 184 ASN A C 1
ATOM 1487 O O . ASN A 1 184 ? 20.504 -27.495 -5.052 1.00 11.07 184 ASN A O 1
ATOM 1492 N N . ILE A 1 185 ? 21.732 -26.407 -6.559 1.00 9.36 185 ILE A N 1
ATOM 1493 C CA . ILE A 1 185 ? 20.731 -26.535 -7.626 1.00 9.88 185 ILE A CA 1
ATOM 1494 C C . ILE A 1 185 ? 20.409 -28.010 -7.862 1.00 11.25 185 ILE A C 1
ATOM 1495 O O . ILE A 1 185 ? 19.256 -28.376 -8.056 1.00 12.59 185 ILE A O 1
ATOM 1500 N N . THR A 1 186 ? 21.424 -28.861 -7.812 1.00 13.20 186 THR A N 1
ATOM 1501 C CA . THR A 1 186 ? 21.265 -30.294 -8.007 1.00 16.25 186 THR A CA 1
ATOM 1502 C C . THR A 1 186 ? 20.715 -31.023 -6.786 1.00 17.96 186 THR A C 1
ATOM 1503 O O . THR A 1 186 ? 19.827 -31.867 -6.935 1.00 21.23 186 THR A O 1
ATOM 1507 N N . THR A 1 187 ? 21.272 -30.744 -5.607 1.00 17.58 187 THR A N 1
ATOM 1508 C CA . THR A 1 187 ? 21.080 -31.595 -4.417 1.00 20.14 187 THR A CA 1
ATOM 1509 C C . THR A 1 187 ? 20.116 -31.069 -3.360 1.00 20.09 187 THR A C 1
ATOM 1510 O O . THR A 1 187 ? 19.618 -31.842 -2.545 1.00 25.13 187 THR A O 1
ATOM 1514 N N . GLU A 1 188 ? 19.888 -29.762 -3.335 1.00 16.46 188 GLU A N 1
ATOM 1515 C CA . GLU A 1 188 ? 19.042 -29.139 -2.312 1.00 17.18 188 GLU A CA 1
ATOM 1516 C C . GLU A 1 188 ? 17.756 -28.567 -2.858 1.00 14.83 188 GLU A C 1
ATOM 1517 O O . GLU A 1 188 ? 16.735 -28.559 -2.181 1.00 17.79 188 GLU A O 1
ATOM 1523 N N . TRP A 1 189 ? 17.813 -28.052 -4.085 1.00 12.19 189 TRP A N 1
ATOM 1524 C CA . TRP A 1 189 ? 16.749 -27.226 -4.616 1.00 10.95 189 TRP A CA 1
ATOM 1525 C C . TRP A 1 189 ? 16.075 -27.807 -5.847 1.00 10.14 189 TRP A C 1
ATOM 1526 O O . TRP A 1 189 ? 15.396 -27.080 -6.559 1.00 10.98 189 TRP A O 1
ATOM 1537 N N . ALA A 1 190 ? 16.254 -29.097 -6.108 1.00 10.92 190 ALA A N 1
ATOM 1538 C CA . ALA A 1 190 ? 15.809 -29.638 -7.387 1.00 11.24 190 ALA A CA 1
ATOM 1539 C C . ALA A 1 190 ? 14.319 -29.384 -7.676 1.00 10.59 190 ALA A C 1
ATOM 1540 O O . ALA A 1 190 ? 13.951 -29.035 -8.800 1.00 11.07 190 ALA A O 1
ATOM 1542 N N . ASP A 1 191 ? 13.451 -29.601 -6.696 1.00 10.69 191 ASP A N 1
ATOM 1543 C CA . ASP A 1 191 ? 12.027 -29.414 -6.942 1.00 11.14 191 ASP A CA 1
ATOM 1544 C C . ASP A 1 191 ? 11.704 -27.954 -7.259 1.00 9.84 191 ASP A C 1
ATOM 1545 O O . ASP A 1 191 ? 10.940 -27.651 -8.178 1.00 10.62 191 ASP A O 1
ATOM 1550 N N . GLN A 1 192 ? 12.278 -27.045 -6.494 1.00 9.49 192 GLN A N 1
ATOM 1551 C CA A GLN A 1 192 ? 12.101 -25.617 -6.741 0.70 9.94 192 GLN A CA 1
ATOM 1552 C CA B GLN A 1 192 ? 12.041 -25.627 -6.740 0.30 10.39 192 GLN A CA 1
ATOM 1553 C C . GLN A 1 192 ? 12.629 -25.192 -8.091 1.00 9.27 192 GLN A C 1
ATOM 1554 O O . GLN A 1 192 ? 12.017 -24.389 -8.798 1.00 9.64 192 GLN A O 1
ATOM 1565 N N . VAL A 1 193 ? 13.797 -25.727 -8.466 1.00 9.47 193 VAL A N 1
ATOM 1566 C CA . VAL A 1 193 ? 14.407 -25.392 -9.743 1.00 9.58 193 VAL A CA 1
ATOM 1567 C C . VAL A 1 193 ? 13.446 -25.668 -10.894 1.00 9.19 193 VAL A C 1
ATOM 1568 O O . VAL A 1 193 ? 13.372 -24.904 -11.857 1.00 9.91 193 VAL A O 1
ATOM 1572 N N . LYS A 1 194 ? 12.715 -26.783 -10.824 1.00 9.61 194 LYS A N 1
ATOM 1573 C CA . LYS A 1 194 ? 11.740 -27.088 -11.866 1.00 10.18 194 LYS A CA 1
ATOM 1574 C C . LYS A 1 194 ? 10.700 -25.981 -11.985 1.00 10.34 194 LYS A C 1
ATOM 1575 O O . LYS A 1 194 ? 10.295 -25.615 -13.090 1.00 12.76 194 LYS A O 1
ATOM 1580 N N . ARG A 1 195 ? 10.241 -25.461 -10.858 1.00 9.61 195 ARG A N 1
ATOM 1581 C CA . ARG A 1 195 ? 9.310 -24.335 -10.908 1.00 9.75 195 ARG A CA 1
ATOM 1582 C C . ARG A 1 195 ? 9.976 -23.052 -11.4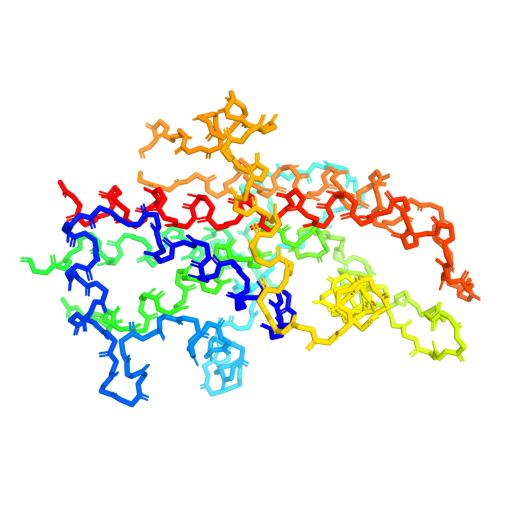07 1.00 9.55 195 ARG A C 1
ATOM 1583 O O . ARG A 1 195 ? 9.366 -22.277 -12.143 1.00 10.23 195 ARG A O 1
ATOM 1591 N N . TRP A 1 196 ? 11.226 -22.818 -11.018 1.00 9.08 196 TRP A N 1
ATOM 1592 C CA . TRP A 1 196 ? 11.917 -21.641 -11.490 1.00 8.97 196 TRP A CA 1
ATOM 1593 C C . TRP A 1 196 ? 11.998 -21.598 -13.009 1.00 9.69 196 TRP A C 1
ATOM 1594 O O . TRP A 1 196 ? 11.911 -20.535 -13.592 1.00 10.32 196 TRP A O 1
ATOM 1605 N N . GLU A 1 197 ? 12.209 -22.757 -13.632 1.00 10.35 197 GLU A N 1
ATOM 1606 C CA . GLU A 1 197 ? 12.373 -22.845 -15.083 1.00 12.17 197 GLU A CA 1
ATOM 1607 C C . GLU A 1 197 ? 11.101 -22.685 -15.872 1.00 13.68 197 GLU A C 1
ATOM 1608 O O . GLU A 1 197 ? 11.143 -22.271 -17.013 1.00 22.76 197 GLU A O 1
ATOM 1614 N N . THR A 1 198 ? 9.979 -23.070 -15.296 1.00 12.66 198 THR A N 1
ATOM 1615 C CA . THR A 1 198 ? 8.718 -23.157 -16.029 1.00 14.14 198 THR A CA 1
ATOM 1616 C C . THR A 1 198 ? 8.194 -21.773 -16.369 1.00 14.20 198 THR A C 1
ATOM 1617 O O . THR A 1 198 ? 8.181 -20.884 -15.538 1.00 15.17 198 THR A O 1
ATOM 1621 N N . CYS A 1 199 ? 7.758 -21.635 -17.606 1.00 14.30 199 CYS A N 1
ATOM 1622 C CA A CYS A 1 199 ? 7.124 -20.416 -18.087 0.70 14.11 199 CYS A CA 1
ATOM 1623 C CA B CYS A 1 199 ? 7.133 -20.423 -18.066 0.30 15.59 199 CYS A CA 1
ATOM 1624 C C . CYS A 1 199 ? 6.073 -20.762 -19.121 1.00 16.65 199 CYS A C 1
ATOM 1625 O O . CYS A 1 199 ? 6.389 -21.224 -20.208 1.00 20.82 199 CYS A O 1
ATOM 1630 N N . THR A 1 200 ? 4.822 -20.528 -18.745 1.00 22.75 200 THR A N 1
ATOM 1631 C CA . THR A 1 200 ? 3.620 -20.753 -19.565 1.00 29.38 200 THR A CA 1
ATOM 1632 C C . THR A 1 200 ? 3.551 -19.866 -20.829 1.00 31.68 200 THR A C 1
ATOM 1633 O O . THR A 1 200 ? 2.751 -20.114 -21.716 1.00 40.58 200 THR A O 1
ATOM 1637 N N . LYS A 1 201 ? 4.419 -18.857 -20.930 0.50 32.70 201 LYS A N 1
ATOM 1638 C CA . LYS A 1 201 ? 4.611 -18.155 -22.204 0.50 30.95 201 LYS A CA 1
ATOM 1639 C C . LYS A 1 201 ? 5.625 -18.920 -23.045 0.50 29.52 201 LYS A C 1
ATOM 1640 O O . LYS A 1 201 ? 6.840 -18.887 -22.786 0.50 25.34 201 LYS A O 1
ATOM 1646 N N . THR A 1 203 ? 7.536 -17.191 -23.934 1.00 27.26 203 THR A N 1
ATOM 1647 C CA . THR A 1 203 ? 8.971 -17.423 -23.956 1.00 22.55 203 THR A CA 1
ATOM 1648 C C . THR A 1 203 ? 9.718 -16.909 -22.706 1.00 18.99 203 THR A C 1
ATOM 1649 O O . THR A 1 203 ? 10.686 -17.542 -22.225 1.00 18.70 203 THR A O 1
ATOM 1653 N N . ALA A 1 204 ? 9.309 -15.748 -22.200 1.00 17.07 204 ALA A N 1
ATOM 1654 C CA . ALA A 1 204 ? 9.877 -15.204 -20.979 1.00 14.62 204 ALA A CA 1
ATOM 1655 C C . ALA A 1 204 ? 8.775 -14.768 -19.989 1.00 13.85 204 ALA A C 1
ATOM 1656 O O . ALA A 1 204 ? 7.740 -14.294 -20.405 1.00 15.57 204 ALA A O 1
ATOM 1658 N N . CYS A 1 205 ? 9.053 -14.893 -18.688 1.00 13.49 205 CYS A N 1
ATOM 1659 C CA A CYS A 1 205 ? 8.115 -14.592 -17.609 0.70 13.49 205 CYS A CA 1
ATOM 1660 C CA B CYS A 1 205 ? 8.042 -14.438 -17.691 0.30 13.21 205 CYS A CA 1
ATOM 1661 C C . CYS A 1 205 ? 8.646 -13.553 -16.599 1.00 12.08 205 CYS A C 1
ATOM 1662 O O . CYS A 1 205 ? 8.621 -13.806 -15.389 1.00 12.80 205 CYS A O 1
ATOM 1667 N N . PRO A 1 206 ? 9.155 -12.408 -17.057 1.00 10.83 206 PRO A N 1
ATOM 1668 C CA . PRO A 1 206 ? 9.796 -11.493 -16.131 1.00 10.78 206 PRO A CA 1
ATOM 1669 C C . PRO A 1 206 ? 8.908 -10.980 -15.013 1.00 10.21 206 PRO A C 1
ATOM 1670 O O . PRO A 1 206 ? 9.429 -10.622 -13.950 1.00 10.97 206 PRO A O 1
ATOM 1674 N N . ASP A 1 207 ? 7.602 -10.871 -15.229 1.00 11.17 207 ASP A N 1
ATOM 1675 C CA . ASP A 1 207 ? 6.751 -10.307 -14.197 1.00 11.65 207 ASP A CA 1
ATOM 1676 C C . ASP A 1 207 ? 6.717 -11.192 -12.949 1.00 11.38 207 ASP A C 1
ATOM 1677 O O . ASP A 1 207 ? 6.560 -10.698 -11.826 1.00 12.17 207 ASP A O 1
ATOM 1682 N N . ILE A 1 208 ? 6.867 -12.500 -13.135 1.00 11.05 208 ILE A N 1
ATOM 1683 C CA A ILE A 1 208 ? 6.957 -13.437 -12.021 0.70 11.31 208 ILE A CA 1
ATOM 1684 C CA B ILE A 1 208 ? 6.954 -13.439 -12.017 0.30 11.43 208 ILE A CA 1
ATOM 1685 C C . ILE A 1 208 ? 8.161 -13.073 -11.144 1.00 9.68 208 ILE A C 1
ATOM 1686 O O . ILE A 1 208 ? 8.100 -13.046 -9.912 1.00 10.72 208 ILE A O 1
ATOM 1695 N N . TYR A 1 209 ? 9.281 -12.824 -11.805 1.00 8.45 209 TYR A N 1
ATOM 1696 C CA . TYR A 1 209 ? 10.542 -12.606 -11.138 1.00 8.51 209 TYR A CA 1
ATOM 1697 C C . TYR A 1 209 ? 10.556 -11.269 -10.417 1.00 8.44 209 TYR A C 1
ATOM 1698 O O . TYR A 1 209 ? 11.061 -11.144 -9.299 1.00 8.57 209 TYR A O 1
ATOM 1707 N N . ALA A 1 210 ? 9.970 -10.261 -11.052 1.00 8.59 210 ALA A N 1
ATOM 1708 C CA . ALA A 1 210 ? 9.856 -8.956 -10.442 1.00 8.97 210 ALA A CA 1
ATOM 1709 C C . ALA A 1 210 ? 8.969 -8.963 -9.214 1.00 9.04 210 ALA A C 1
ATOM 1710 O O . ALA A 1 210 ? 9.268 -8.332 -8.214 1.00 9.33 210 ALA A O 1
ATOM 1712 N N . SER A 1 211 ? 7.857 -9.693 -9.279 1.00 9.25 211 SER A N 1
ATOM 1713 C CA A SER A 1 211 ? 6.951 -9.780 -8.124 0.70 9.80 211 SER A CA 1
ATOM 1714 C CA B SER A 1 211 ? 6.939 -9.802 -8.159 0.30 9.67 211 SER A CA 1
ATOM 1715 C C . SER A 1 211 ? 7.616 -10.436 -6.929 1.00 9.09 211 SER A C 1
ATOM 1716 O O . SER A 1 211 ? 7.448 -9.975 -5.799 1.00 10.12 211 SER A O 1
ATOM 1721 N N . GLU A 1 212 ? 8.413 -11.476 -7.167 1.00 8.21 212 GLU A N 1
ATOM 1722 C CA . GLU A 1 212 ? 9.223 -12.076 -6.097 1.00 8.67 212 GLU A CA 1
ATOM 1723 C C . GLU A 1 212 ? 10.195 -11.059 -5.535 1.00 7.94 212 GLU A C 1
ATOM 1724 O O . GLU A 1 212 ? 10.476 -11.041 -4.336 1.00 8.47 212 GLU A O 1
ATOM 1730 N N . GLY A 1 213 ? 10.792 -10.267 -6.422 1.00 8.08 213 GLY A N 1
ATOM 1731 C CA . GLY A 1 213 ? 11.835 -9.339 -6.044 1.00 8.16 213 GLY A CA 1
ATOM 1732 C C . GLY A 1 213 ? 11.384 -8.224 -5.152 1.00 7.85 213 GLY A C 1
ATOM 1733 O O . GLY A 1 213 ? 12.061 -7.923 -4.169 1.00 8.37 213 GLY A O 1
ATOM 1734 N N . ILE A 1 214 ? 10.249 -7.591 -5.455 1.00 8.24 214 ILE A N 1
ATOM 1735 C CA . ILE A 1 214 ? 9.767 -6.536 -4.571 1.00 8.67 214 ILE A CA 1
ATOM 1736 C C . ILE A 1 214 ? 9.383 -7.127 -3.209 1.00 8.18 214 ILE A C 1
ATOM 1737 O O . ILE A 1 214 ? 9.583 -6.502 -2.172 1.00 8.75 214 ILE A O 1
ATOM 1742 N N . GLN A 1 215 ? 8.859 -8.348 -3.190 1.00 8.08 215 GLN A N 1
ATOM 1743 C CA . GLN A 1 215 ? 8.543 -8.993 -1.919 1.00 8.20 215 GLN A CA 1
ATOM 1744 C C . GLN A 1 215 ? 9.830 -9.185 -1.101 1.00 7.58 215 GLN A C 1
ATOM 1745 O O . GLN A 1 215 ? 9.866 -8.908 0.087 1.00 8.64 215 GLN A O 1
ATOM 1751 N N . ALA A 1 216 ? 10.902 -9.617 -1.764 1.00 7.56 216 ALA A N 1
ATOM 1752 C CA . ALA A 1 216 ? 12.209 -9.747 -1.108 1.00 7.96 216 ALA A CA 1
ATOM 1753 C C . ALA A 1 216 ? 12.764 -8.397 -0.666 1.00 7.93 216 ALA A C 1
ATOM 1754 O O . ALA A 1 216 ? 13.394 -8.294 0.384 1.00 8.75 216 ALA A O 1
ATOM 1756 N N . ALA A 1 217 ? 12.539 -7.361 -1.467 1.00 8.20 217 ALA A N 1
ATOM 1757 C CA . ALA A 1 217 ? 12.972 -6.034 -1.068 1.00 9.26 217 ALA A CA 1
ATOM 1758 C C . ALA A 1 217 ? 12.328 -5.660 0.260 1.00 9.28 217 ALA A C 1
ATOM 1759 O O . ALA A 1 217 ? 12.992 -5.153 1.171 1.00 10.46 217 ALA A O 1
ATOM 1761 N N A CYS A 1 218 ? 11.021 -5.919 0.389 0.70 9.01 218 CYS A N 1
ATOM 1762 N N B CYS A 1 218 ? 11.045 -5.929 0.415 0.30 9.47 218 CYS A N 1
ATOM 1763 C CA A CYS A 1 218 ? 10.299 -5.638 1.628 0.70 9.88 218 CYS A CA 1
ATOM 1764 C CA B CYS A 1 218 ? 10.407 -5.521 1.641 0.30 10.60 218 CYS A CA 1
ATOM 1765 C C A CYS A 1 218 ? 10.781 -6.455 2.800 0.70 9.40 218 CYS A C 1
ATOM 1766 C C B CYS A 1 218 ? 10.730 -6.448 2.823 0.30 9.48 218 CYS A C 1
ATOM 1767 O O A CYS A 1 218 ? 11.028 -5.929 3.888 0.70 12.77 218 CYS A O 1
ATOM 1768 O O B CYS A 1 218 ? 10.924 -5.959 3.935 0.30 9.81 218 CYS A O 1
ATOM 1773 N N . ASP A 1 219 ? 10.856 -7.760 2.599 1.00 8.76 219 ASP A N 1
ATOM 1774 C CA . ASP A 1 219 ? 11.058 -8.680 3.722 1.00 9.20 219 ASP A CA 1
ATOM 1775 C C . ASP A 1 219 ? 12.504 -8.862 4.123 1.00 8.68 219 ASP A C 1
ATOM 1776 O O . ASP A 1 219 ? 12.778 -9.277 5.244 1.00 10.24 219 ASP A O 1
ATOM 1781 N N . TRP A 1 220 ? 13.429 -8.608 3.196 1.00 8.48 220 TRP A N 1
ATOM 1782 C CA . TRP A 1 220 ? 14.835 -8.865 3.415 1.00 8.31 220 TRP A CA 1
ATOM 1783 C C . TRP A 1 220 ? 15.722 -7.642 3.242 1.00 8.39 220 TRP A C 1
ATOM 1784 O O . TRP A 1 220 ? 16.633 -7.414 4.050 1.00 9.68 220 TRP A O 1
ATOM 1795 N N . ALA A 1 221 ? 15.549 -6.871 2.183 1.00 8.52 221 ALA A N 1
ATOM 1796 C CA . ALA A 1 221 ? 16.508 -5.801 1.906 1.00 8.36 221 ALA A CA 1
ATOM 1797 C C . ALA A 1 221 ? 16.270 -4.585 2.786 1.00 8.69 221 ALA A C 1
ATOM 1798 O O . ALA A 1 221 ? 17.142 -4.158 3.535 1.00 9.66 221 ALA A O 1
ATOM 1800 N N . TYR A 1 222 ? 15.083 -4.002 2.664 1.00 9.63 222 TYR A N 1
ATOM 1801 C CA . TYR A 1 222 ? 14.726 -2.838 3.445 1.00 10.30 222 TYR A CA 1
ATOM 1802 C C . TYR A 1 222 ? 14.474 -3.173 4.912 1.00 10.48 222 TYR A C 1
ATOM 1803 O O . TYR A 1 222 ? 14.601 -2.306 5.782 1.00 11.93 222 TYR A O 1
ATOM 1812 N N . LYS A 1 223 ? 14.066 -4.398 5.203 1.00 11.12 223 LYS A N 1
ATOM 1813 C CA . LYS A 1 223 ? 13.615 -4.801 6.521 1.00 12.19 223 LYS A CA 1
ATOM 1814 C C . LYS A 1 223 ? 14.685 -4.568 7.557 1.00 12.70 223 LYS A C 1
ATOM 1815 O O . LYS A 1 223 ? 15.786 -5.084 7.432 1.00 14.86 223 LYS A O 1
ATOM 1821 N N . GLY A 1 224 ? 14.347 -3.814 8.596 1.00 15.36 224 GLY A N 1
ATOM 1822 C CA . GLY A 1 224 ? 15.256 -3.564 9.703 1.00 18.63 224 GLY A CA 1
ATOM 1823 C C . GLY A 1 224 ? 16.258 -2.458 9.469 1.00 18.64 224 GLY A C 1
ATOM 1824 O O . GLY A 1 224 ? 16.979 -2.127 10.388 1.00 25.41 224 GLY A O 1
ATOM 1825 N N . VAL A 1 225 ? 16.292 -1.860 8.277 1.00 14.14 225 VAL A N 1
ATOM 1826 C CA . VAL A 1 225 ? 17.356 -0.924 7.932 1.00 13.73 225 VAL A CA 1
ATOM 1827 C C . VAL A 1 225 ? 16.854 0.505 8.045 1.00 15.56 225 VAL A C 1
ATOM 1828 O O . VAL A 1 225 ? 15.817 0.847 7.491 1.00 20.37 225 VAL A O 1
ATOM 1832 N N . THR A 1 226 ? 17.623 1.317 8.757 1.00 15.48 226 THR A N 1
ATOM 1833 C CA . THR A 1 226 ? 17.408 2.745 8.869 1.00 17.39 226 THR A CA 1
ATOM 1834 C C . THR A 1 226 ? 18.687 3.457 8.498 1.00 15.55 226 THR A C 1
ATOM 1835 O O . THR A 1 226 ? 19.765 2.982 8.825 1.00 15.12 226 THR A O 1
ATOM 1839 N N . GLU A 1 227 ? 18.539 4.601 7.832 1.00 16.80 227 GLU A N 1
ATOM 1840 C CA . GLU A 1 227 ? 19.630 5.514 7.533 1.00 17.32 227 GLU A CA 1
ATOM 1841 C C . GLU A 1 227 ? 20.549 5.597 8.753 1.00 16.18 227 GLU A C 1
ATOM 1842 O O . GLU A 1 227 ? 20.071 5.819 9.868 1.00 19.14 227 GLU A O 1
ATOM 1848 N N . GLY A 1 228 ? 21.852 5.444 8.547 1.00 16.04 228 GLY A N 1
ATOM 1849 C CA . GLY A 1 228 ? 22.827 5.545 9.625 1.00 17.84 228 GLY A CA 1
ATOM 1850 C C . GLY A 1 228 ? 23.174 4.243 10.331 1.00 17.89 228 GLY A C 1
ATOM 1851 O O . GLY A 1 228 ? 24.119 4.214 11.116 1.00 20.98 228 GLY A O 1
ATOM 1852 N N . ASP A 1 229 ? 22.425 3.171 10.076 1.00 15.60 229 ASP A N 1
ATOM 1853 C CA . ASP A 1 229 ? 22.722 1.877 10.695 1.00 15.53 229 ASP A CA 1
ATOM 1854 C C . ASP A 1 229 ? 24.064 1.331 10.222 1.00 14.70 229 ASP A C 1
ATOM 1855 O O . ASP A 1 229 ? 24.525 1.667 9.127 1.00 16.08 229 ASP A O 1
ATOM 1860 N N . THR A 1 230 ? 24.656 0.470 11.043 1.00 14.19 230 THR A N 1
ATOM 1861 C CA . THR A 1 230 ? 25.779 -0.367 10.628 1.00 13.46 230 THR A CA 1
ATOM 1862 C C . THR A 1 230 ? 25.235 -1.763 10.367 1.00 12.60 230 THR A C 1
ATOM 1863 O O . THR A 1 230 ? 24.708 -2.427 11.263 1.00 14.11 230 THR A O 1
ATOM 1867 N N . LEU A 1 231 ? 25.383 -2.190 9.125 1.00 11.04 231 LEU A N 1
ATOM 1868 C CA A LEU A 1 231 ? 25.034 -3.540 8.719 0.70 10.34 231 LEU A CA 1
ATOM 1869 C CA B LEU A 1 231 ? 25.029 -3.535 8.696 0.30 10.44 231 LEU A CA 1
ATOM 1870 C C . LEU A 1 231 ? 26.319 -4.348 8.693 1.00 10.57 231 LEU A C 1
ATOM 1871 O O . LEU A 1 231 ? 27.301 -3.965 8.046 1.00 11.72 231 LEU A O 1
ATOM 1880 N N . GLU A 1 232 ? 26.320 -5.452 9.428 1.00 10.26 232 GLU A N 1
ATOM 1881 C CA . GLU A 1 232 ? 27.524 -6.248 9.593 1.00 10.29 232 GLU A CA 1
ATOM 1882 C C . GLU A 1 232 ? 27.120 -7.714 9.720 1.00 9.59 232 GLU A C 1
ATOM 1883 O O . GLU A 1 232 ? 26.248 -8.136 8.974 1.00 9.74 232 GLU A O 1
ATOM 1889 N N . ASP A 1 233 ? 27.732 -8.522 10.590 1.00 9.96 233 ASP A N 1
ATOM 1890 C CA . ASP A 1 233 ? 27.510 -9.968 10.529 1.00 10.21 233 ASP A CA 1
ATOM 1891 C C . ASP A 1 233 ? 26.036 -10.372 10.601 1.00 9.76 233 ASP A C 1
ATOM 1892 O O . ASP A 1 233 ? 25.611 -11.254 9.862 1.00 10.15 233 ASP A O 1
ATOM 1897 N N . GLU A 1 234 ? 25.242 -9.783 11.491 1.00 10.36 234 GLU A N 1
ATOM 1898 C CA . GLU A 1 234 ? 23.865 -10.239 11.634 1.00 11.07 234 GLU A CA 1
ATOM 1899 C C . GLU A 1 234 ? 23.119 -10.098 10.303 1.00 9.65 234 GLU A C 1
ATOM 1900 O O . GLU A 1 234 ? 22.422 -11.021 9.863 1.00 10.58 234 GLU A O 1
ATOM 1906 N N . TYR A 1 235 ? 23.249 -8.947 9.672 1.00 9.50 235 TYR A N 1
ATOM 1907 C CA . TYR A 1 235 ? 22.588 -8.707 8.392 1.00 9.13 235 TYR A CA 1
ATOM 1908 C C . TYR A 1 235 ? 23.184 -9.594 7.301 1.00 8.72 235 TYR A C 1
ATOM 1909 O O . TYR A 1 235 ? 22.466 -10.178 6.505 1.00 8.88 235 TYR A O 1
ATOM 1918 N N . PHE A 1 236 ? 24.506 -9.670 7.251 1.00 8.50 236 PHE A N 1
ATOM 1919 C CA . PHE A 1 236 ? 25.204 -10.479 6.280 1.00 8.26 236 PHE A CA 1
ATOM 1920 C C . PHE A 1 236 ? 24.734 -11.921 6.296 1.00 8.03 236 PHE A C 1
ATOM 1921 O O . PHE A 1 236 ? 24.328 -12.458 5.266 1.00 8.31 236 PHE A O 1
ATOM 1929 N N . TYR A 1 237 ? 24.823 -12.588 7.441 1.00 8.91 237 TYR A N 1
ATOM 1930 C CA . TYR A 1 237 ? 24.507 -14.009 7.482 1.00 9.31 237 TYR A CA 1
ATOM 1931 C C . TYR A 1 237 ? 23.037 -14.271 7.238 1.00 9.29 237 TYR A C 1
ATOM 1932 O O . TYR A 1 237 ? 22.676 -15.283 6.657 1.00 10.48 237 TYR A O 1
ATOM 1941 N N . SER A 1 238 ? 22.174 -13.371 7.672 1.00 9.38 238 SER A N 1
ATOM 1942 C CA . SER A 1 238 ? 20.757 -13.593 7.487 1.00 9.92 238 SER A CA 1
ATOM 1943 C C . SER A 1 238 ? 20.297 -13.328 6.057 1.00 8.98 238 SER A C 1
ATOM 1944 O O . SER A 1 238 ? 19.349 -13.953 5.620 1.00 10.36 238 SER A O 1
ATOM 1947 N N . ARG A 1 239 ? 20.958 -12.421 5.335 1.00 8.57 239 ARG A N 1
ATOM 1948 C CA . ARG A 1 239 ? 20.571 -12.098 3.965 1.00 8.66 239 ARG A CA 1
ATOM 1949 C C . ARG A 1 239 ? 21.325 -12.901 2.923 1.00 8.86 239 ARG A C 1
ATOM 1950 O O . ARG A 1 239 ? 20.880 -12.958 1.781 1.00 8.98 239 ARG A O 1
ATOM 1958 N N . LEU A 1 240 ? 22.423 -13.540 3.278 1.00 10.72 240 LEU A N 1
ATOM 1959 C CA . LEU A 1 240 ? 23.160 -14.272 2.288 1.00 11.26 240 LEU A CA 1
ATOM 1960 C C . LEU A 1 240 ? 22.328 -15.376 1.616 1.00 10.52 240 LEU A C 1
ATOM 1961 O O . LEU A 1 240 ? 22.423 -15.517 0.399 1.00 10.31 240 LEU A O 1
ATOM 1966 N N . PRO A 1 241 ? 21.477 -16.129 2.351 1.00 10.46 241 PRO A N 1
ATOM 1967 C CA . PRO A 1 241 ? 20.705 -17.149 1.646 1.00 10.52 241 PRO A CA 1
ATOM 1968 C C . PRO A 1 241 ? 19.792 -16.604 0.567 1.00 8.26 241 PRO A C 1
ATOM 1969 O O . PRO A 1 241 ? 19.591 -17.261 -0.447 1.00 7.49 241 PRO A O 1
ATOM 1973 N N . ILE A 1 242 ? 19.251 -15.413 0.757 1.00 9.04 242 ILE A N 1
ATOM 1974 C CA A ILE A 1 242 ? 18.365 -14.855 -0.267 0.50 8.10 242 ILE A CA 1
ATOM 1975 C CA B ILE A 1 242 ? 18.390 -14.776 -0.229 0.50 8.54 242 ILE A CA 1
ATOM 1976 C C . ILE A 1 242 ? 19.198 -14.358 -1.450 1.00 7.53 242 ILE A C 1
ATOM 1977 O O . ILE A 1 242 ? 18.748 -14.484 -2.580 1.00 7.41 242 ILE A O 1
ATOM 1986 N N . VAL A 1 243 ? 20.396 -13.830 -1.216 1.00 7.56 243 VAL A N 1
ATOM 1987 C CA . VAL A 1 243 ? 21.285 -13.527 -2.318 1.00 7.44 243 VAL A CA 1
ATOM 1988 C C . VAL A 1 243 ? 21.578 -14.803 -3.125 1.00 7.00 243 VAL A C 1
ATOM 1989 O O . VAL A 1 243 ? 21.481 -14.812 -4.349 1.00 7.34 243 VAL A O 1
ATOM 1993 N N . TYR A 1 244 ? 21.954 -15.879 -2.436 1.00 6.76 244 TYR A N 1
ATOM 1994 C CA . TYR A 1 244 ? 22.180 -17.153 -3.113 1.00 7.03 244 TYR A CA 1
ATOM 1995 C C . TYR A 1 244 ? 20.968 -17.574 -3.951 1.00 6.85 244 TYR A C 1
ATOM 1996 O O . TYR A 1 244 ? 21.104 -17.985 -5.096 1.00 7.11 244 TYR A O 1
ATOM 2005 N N . GLN A 1 245 ? 19.787 -17.487 -3.348 1.00 6.80 245 GLN A N 1
ATOM 2006 C CA . GLN A 1 245 ? 18.550 -17.864 -4.029 1.00 6.98 245 GLN A CA 1
ATOM 2007 C C . GLN A 1 245 ? 18.373 -17.063 -5.317 1.00 6.77 245 GLN A C 1
ATOM 2008 O O . GLN A 1 245 ? 18.049 -17.626 -6.361 1.00 6.95 245 GLN A O 1
ATOM 2014 N N . ARG A 1 246 ? 18.537 -15.751 -5.233 1.00 6.50 246 ARG A N 1
ATOM 2015 C CA . ARG A 1 246 ? 18.303 -14.907 -6.389 1.00 6.59 246 ARG A CA 1
ATOM 2016 C C . ARG A 1 246 ? 19.326 -15.094 -7.484 1.00 6.83 246 ARG A C 1
ATOM 2017 O O . ARG A 1 246 ? 18.985 -15.044 -8.665 1.00 7.41 246 ARG A O 1
ATOM 2025 N N . LEU A 1 247 ? 20.589 -15.342 -7.120 1.00 6.92 247 LEU A N 1
ATOM 2026 C CA . LEU A 1 247 ? 21.608 -15.648 -8.105 1.00 7.17 247 LEU A CA 1
ATOM 2027 C C . LEU A 1 247 ? 21.318 -16.975 -8.808 1.00 7.20 247 LEU A C 1
ATOM 2028 O O . LEU A 1 247 ? 21.434 -17.091 -10.026 1.00 8.22 247 LEU A O 1
ATOM 2033 N N . ALA A 1 248 ? 20.942 -17.984 -8.031 1.00 7.35 248 ALA A N 1
ATOM 2034 C CA . ALA A 1 248 ? 20.613 -19.290 -8.595 1.00 7.49 248 ALA A CA 1
ATOM 2035 C C . ALA A 1 248 ? 19.380 -19.189 -9.497 1.00 7.13 248 ALA A C 1
ATOM 2036 O O . ALA A 1 248 ? 19.369 -19.734 -10.593 1.00 7.54 248 ALA A O 1
ATOM 2038 N N . GLN A 1 249 ? 18.339 -18.498 -9.035 1.00 7.21 249 GLN A N 1
ATOM 2039 C CA . GLN A 1 249 ? 17.155 -18.291 -9.846 1.00 7.14 249 GLN A CA 1
ATOM 2040 C C . GLN A 1 249 ? 17.519 -17.583 -11.148 1.00 7.50 249 GLN A C 1
ATOM 2041 O O . GLN A 1 249 ? 17.051 -17.964 -12.224 1.00 7.97 249 GLN A O 1
ATOM 2047 N N . GLY A 1 250 ? 18.323 -16.533 -11.056 1.00 7.59 250 GLY A N 1
ATOM 2048 C CA . GLY A 1 250 ? 18.702 -15.810 -12.250 1.00 7.72 250 GLY A CA 1
ATOM 2049 C C . GLY A 1 250 ? 19.412 -16.695 -13.265 1.00 7.59 250 GLY A C 1
ATOM 2050 O O . GLY A 1 250 ? 19.128 -16.624 -14.454 1.00 8.52 250 GLY A O 1
ATOM 2051 N N . GLY A 1 251 ? 20.366 -17.495 -12.803 1.00 7.75 251 GLY A N 1
ATOM 2052 C CA . GLY A 1 251 ? 21.087 -18.365 -13.700 1.00 8.09 251 GLY A CA 1
ATOM 2053 C C . GLY A 1 251 ? 20.207 -19.426 -14.337 1.00 7.72 251 GLY A C 1
ATOM 2054 O O . GLY A 1 251 ? 20.288 -19.700 -15.532 1.00 8.47 251 GLY A O 1
ATOM 2055 N N . VAL A 1 252 ? 19.368 -20.053 -13.510 1.00 7.39 252 VAL A N 1
ATOM 2056 C CA . VAL A 1 252 ? 18.458 -21.078 -13.980 1.00 7.92 252 VAL A CA 1
ATOM 2057 C C . VAL A 1 252 ? 17.484 -20.491 -15.006 1.00 7.90 252 VAL A C 1
ATOM 2058 O O . VAL A 1 252 ? 17.216 -21.108 -16.043 1.00 8.33 252 VAL A O 1
ATOM 2062 N N . ARG A 1 253 ? 16.941 -19.314 -14.718 1.00 7.80 253 ARG A N 1
ATOM 2063 C CA . ARG A 1 253 ? 15.955 -18.709 -15.588 1.00 7.86 253 ARG A CA 1
ATOM 2064 C C . ARG A 1 253 ? 16.573 -18.147 -16.856 1.00 7.89 253 ARG A C 1
ATOM 2065 O O . ARG A 1 253 ? 15.941 -18.208 -17.910 1.00 8.79 253 ARG A O 1
ATOM 2073 N N . LEU A 1 254 ? 17.786 -17.612 -16.791 1.00 7.78 254 LEU A N 1
ATOM 2074 C CA . LEU A 1 254 ? 18.445 -17.184 -18.004 1.00 7.88 254 LEU A CA 1
ATOM 2075 C C . LEU A 1 254 ? 18.629 -18.369 -18.943 1.00 8.06 254 LEU A C 1
ATOM 2076 O O . LEU A 1 254 ? 18.300 -18.286 -20.135 1.00 8.63 254 LEU A O 1
ATOM 2081 N N . ALA A 1 255 ? 19.123 -19.497 -18.426 1.00 7.91 255 ALA A N 1
ATOM 2082 C CA . ALA A 1 255 ? 19.299 -20.663 -19.282 1.00 8.73 255 ALA A CA 1
ATOM 2083 C C . ALA A 1 255 ? 17.968 -21.163 -19.823 1.00 8.78 255 ALA A C 1
ATOM 2084 O O . ALA A 1 255 ? 17.870 -21.511 -21.005 1.00 9.41 255 ALA A O 1
ATOM 2086 N N . ALA A 1 256 ? 16.938 -21.251 -18.978 1.00 8.89 256 ALA A N 1
ATOM 2087 C CA . ALA A 1 256 ? 15.672 -21.779 -19.437 1.00 9.61 256 ALA A CA 1
ATOM 2088 C C . ALA A 1 256 ? 15.074 -20.906 -20.535 1.00 9.57 256 ALA A C 1
ATOM 2089 O O . ALA A 1 256 ? 14.466 -21.403 -21.486 1.00 10.20 256 ALA A O 1
ATOM 2091 N N . THR A 1 257 ? 15.229 -19.599 -20.385 1.00 9.11 257 THR A N 1
ATOM 2092 C CA . THR A 1 257 ? 14.725 -18.648 -21.364 1.00 9.36 257 THR A CA 1
ATOM 2093 C C . THR A 1 257 ? 15.492 -18.762 -22.686 1.00 9.37 257 THR A C 1
ATOM 2094 O O . THR A 1 257 ? 14.872 -18.834 -23.749 1.00 10.61 257 THR A O 1
ATOM 2098 N N . LEU A 1 258 ? 16.817 -18.790 -22.633 1.00 9.05 258 LEU A N 1
ATOM 2099 C CA . LEU A 1 258 ? 17.603 -18.969 -23.845 1.00 9.79 258 LEU A CA 1
ATOM 2100 C C . LEU A 1 258 ? 17.297 -20.307 -24.515 1.00 9.95 258 LEU A C 1
ATOM 2101 O O . LEU A 1 258 ? 17.225 -20.393 -25.744 1.00 10.92 258 LEU A O 1
ATOM 2106 N N . ASN A 1 259 ? 17.104 -21.357 -23.722 1.00 9.77 259 ASN A N 1
ATOM 2107 C CA . ASN A 1 259 ? 16.757 -22.643 -24.298 1.00 10.62 259 ASN A CA 1
ATOM 2108 C C . ASN A 1 259 ? 15.431 -22.585 -25.054 1.00 11.31 259 ASN A C 1
ATOM 2109 O O . ASN A 1 259 ? 15.303 -23.125 -26.149 1.00 12.77 259 ASN A O 1
ATOM 2114 N N . ARG A 1 260 ? 14.440 -21.916 -24.481 1.00 11.08 260 ARG A N 1
ATOM 2115 C CA . ARG A 1 260 ? 13.162 -21.748 -25.180 1.00 12.29 260 ARG A CA 1
ATOM 2116 C C . ARG A 1 260 ? 13.326 -20.912 -26.439 1.00 12.12 260 ARG A C 1
ATOM 2117 O O . ARG A 1 260 ? 12.755 -21.246 -27.473 1.00 14.98 260 ARG A O 1
ATOM 2125 N N . ILE A 1 261 ? 14.062 -19.811 -26.357 1.00 11.67 261 ILE A N 1
ATOM 2126 C CA . ILE A 1 261 ? 14.241 -18.901 -27.487 1.00 12.92 261 ILE A CA 1
ATOM 2127 C C . ILE A 1 261 ? 14.882 -19.596 -28.675 1.00 13.52 261 ILE A C 1
ATOM 2128 O O . ILE A 1 261 ? 14.429 -19.449 -29.804 1.00 15.90 261 ILE A O 1
ATOM 2133 N N . PHE A 1 262 ? 15.960 -20.317 -28.418 1.00 13.42 262 PHE A N 1
ATOM 2134 C CA . PHE A 1 262 ? 16.761 -20.881 -29.497 1.00 14.42 262 PHE A CA 1
ATOM 2135 C C . PHE A 1 262 ? 16.305 -22.269 -29.922 1.00 15.87 262 PHE A C 1
ATOM 2136 O O . PHE A 1 262 ? 16.818 -22.790 -30.907 1.00 21.54 262 PHE A O 1
ATOM 2144 N N . GLY A 1 263 ? 15.336 -22.845 -29.214 1.00 16.26 263 GLY A N 1
ATOM 2145 C CA . GLY A 1 263 ? 14.879 -24.200 -29.466 1.00 18.94 263 GLY A CA 1
ATOM 2146 C C . GLY A 1 263 ? 13.750 -24.259 -30.462 1.00 24.08 263 GLY A C 1
ATOM 2147 O O . GLY A 1 263 ? 13.422 -23.283 -31.130 1.00 29.43 263 GLY A O 1
ATOM 2148 N N . HIS A 1 264 ? 13.134 -25.311 -30.619 1.00 34.06 264 HIS A N 1
#

Sequence (256 aa):
WGKEGHEEIICCKKIAQTRLDETAAKAVKELLPESAEGDLSSLCCLWADRRVKFRYHHWSSSPLHYINTPDACCSYQYNRDCCKKDESGEKGRCCVAGAIYNYTTTQLLSYKSQYNLTEALLFVVSSHFMMGDIHQPLHVSYASDKGGNTIEVHWYTRKANLHHIWDSNIIETAEADLYNSSALEGMMVVDALKKNITTEWADQQVKRWETCCTKTACCPDIIYASSEGIQAACCDWAYKGVTEGDTLLEDEYFYSRLPIIVYQRLAQGGVRLAATLNRIFG

Organism: Arabidopsis thaliana (NCBI:txid3702)

Nearest PDB structures (foldseek):
  4cxp-assembly1_A  TM=1.004E+00  e=4.065E-40  Arabidopsis thaliana
  4cxo-assembly1_A  TM=1.003E+00  e=2.444E-39  Arabidopsis thaliana
  4cxv-assembly2_B  TM=9.996E-01  e=1.687E-38  Arabidopsis thaliana
  4cxv-assembly1_A  TM=9.977E-01  e=1.936E-38  Arabidopsis thaliana
  3w52-assembly1_A  TM=9.984E-01  e=1.336E-37  Arabidopsis thaliana

CATH classification: 1.10.575.10

Foldseek 3Di:
DPLLLLLLLQVLQQVLADPLLLVVQQVLADVVCVSGLSVLSCVLVVCCPVPVLLVQLLAWADAQDLFDDQVVIQADPVRHRLSYVVSLLVVLLVVLLPDDDDDRNSVSLSSNSNSLSSLLQLLRLYHPVCNSQQNQWEAAAPHIDTLSCCSHDVLVVCCCVPVVVVPSCSLSVVLVVCCPPPCVVVLVVLLDDPPLADSNVSNSVSSNCCDPQRPPPGHRHYYDYDVNSVVCVVSSSVSSSSSNSNSNSSSNSSSD

B-factor: mean 18.45, std 15.74, range [6.02, 498.5]

InterPro domains:
  IPR003154 S1/P1 nuclease [PF02265] (28-289)
  IPR003154 S1/P1 nuclease [PTHR33146] (10-289)
  IPR003154 S1/P1 nuclease [cd11010] (28-289)
  IPR008947 Phospholipase C/P1 nuclease domain superfamily [G3DSA:1.10.575.10] (28-290)
  IPR008947 Phospholipase C/P1 nuclease domain superfamily [SSF48537] (28-288)

Solvent-accessible surface area: 11612 Å² total

Radius of gyration: 17.41 Å; Cα contacts (8 Å, |Δi|>4): 458; chains: 1; bounding box: 38×42×50 Å

Secondary structure (P-SEA, 3-state):
ccaaaaaaaaaaaaaaccaaaaaaaaaaccccccccccccccccccccccccccccccccccccccccccccccccccccccccaaaaaaaaaaaaccccccccaaaaaaaaaaaaaaaacccccccccccccccbbbbcccccccaaaaaacaaaaaaacccccccccaaaaaaaaaaccccaaaaaaaacccccccaaaaaaaaaaaaaccccccccccccccaaaaaaaaaaaaaaaaaaaaaaaaaaaaaac